Protein AF-A0A1M7Z190-F1 (afdb_monomer_lite)

Structure (mmCIF, N/CA/C/O backbone):
data_AF-A0A1M7Z190-F1
#
_entry.id   AF-A0A1M7Z190-F1
#
loop_
_atom_site.group_PDB
_atom_site.id
_atom_site.type_symbol
_atom_site.label_atom_id
_atom_site.label_alt_id
_atom_site.label_comp_id
_atom_site.label_asym_id
_atom_site.label_entity_id
_atom_site.label_seq_id
_atom_site.pdbx_PDB_ins_code
_atom_site.Cartn_x
_atom_site.Cartn_y
_atom_site.Cartn_z
_atom_site.occupancy
_atom_site.B_iso_or_equiv
_atom_site.auth_seq_id
_atom_site.auth_comp_id
_atom_site.auth_asym_id
_atom_site.auth_atom_id
_atom_site.pdbx_PDB_model_num
ATOM 1 N N . MET A 1 1 ? -24.496 4.359 57.901 1.00 51.16 1 MET A N 1
ATOM 2 C CA . MET A 1 1 ? -25.136 4.662 56.596 1.00 51.16 1 MET A CA 1
ATOM 3 C C . MET A 1 1 ? -24.203 4.531 55.379 1.00 51.16 1 MET A C 1
ATOM 5 O O . MET A 1 1 ? -24.644 3.995 54.371 1.00 51.16 1 MET A O 1
ATOM 9 N N . GLN A 1 2 ? -22.917 4.915 55.438 1.00 51.59 2 GLN A N 1
ATOM 10 C CA . GLN A 1 2 ? -22.000 4.818 54.276 1.00 51.59 2 GLN A CA 1
ATOM 11 C C . GLN A 1 2 ? -21.748 3.384 53.745 1.00 51.59 2 GLN A C 1
ATOM 13 O O . GLN A 1 2 ? -21.699 3.190 52.532 1.00 51.59 2 GLN A O 1
ATOM 18 N N . LYS A 1 3 ? -21.648 2.358 54.610 1.00 50.38 3 LYS A N 1
ATOM 19 C CA . LYS A 1 3 ? -21.465 0.950 54.178 1.00 50.38 3 LYS A CA 1
ATOM 20 C C . LYS A 1 3 ? -22.669 0.385 53.403 1.00 50.38 3 LYS A C 1
ATOM 22 O O . LYS A 1 3 ? -22.470 -0.269 52.384 1.00 50.38 3 LYS A O 1
ATOM 27 N N . GLN A 1 4 ? -23.900 0.685 53.829 1.00 48.00 4 GLN A N 1
ATOM 28 C CA . GLN A 1 4 ? -25.123 0.259 53.124 1.00 48.00 4 GLN A CA 1
ATOM 29 C C . GLN A 1 4 ? -25.246 0.915 51.742 1.00 48.00 4 GLN A C 1
ATOM 31 O O . GLN A 1 4 ? -25.633 0.260 50.777 1.00 48.00 4 GLN A O 1
ATOM 36 N N . HIS A 1 5 ? -24.857 2.188 51.619 1.00 54.53 5 HIS A N 1
ATOM 37 C CA . HIS A 1 5 ? -24.912 2.891 50.339 1.00 54.53 5 HIS A CA 1
ATOM 38 C C . HIS A 1 5 ? -23.878 2.364 49.328 1.00 54.53 5 HIS A C 1
ATOM 40 O O . HIS A 1 5 ? -24.158 2.335 48.129 1.00 54.53 5 HIS A O 1
ATOM 46 N N . LYS A 1 6 ? -22.714 1.901 49.814 1.00 55.22 6 LYS A N 1
ATOM 47 C CA . LYS A 1 6 ? -21.653 1.282 49.004 1.00 55.22 6 LYS A CA 1
ATOM 48 C C . LYS A 1 6 ? -22.088 -0.078 48.441 1.00 55.22 6 LYS A C 1
ATOM 50 O O . LYS A 1 6 ? -21.908 -0.320 47.255 1.00 55.22 6 LYS A O 1
ATOM 55 N N . HIS A 1 7 ? -22.750 -0.909 49.250 1.00 58.31 7 HIS A N 1
ATOM 56 C CA . HIS A 1 7 ? -23.259 -2.219 48.817 1.00 58.31 7 HIS A CA 1
ATOM 57 C C . HIS A 1 7 ? -24.402 -2.105 47.787 1.00 58.31 7 HIS A C 1
ATOM 59 O O . HIS A 1 7 ? -24.537 -2.951 46.910 1.00 58.31 7 HIS A O 1
ATOM 65 N N . LYS A 1 8 ? -25.197 -1.023 47.833 1.00 62.53 8 LYS A N 1
ATOM 66 C CA . LYS A 1 8 ? -26.278 -0.747 46.862 1.00 62.53 8 LYS A CA 1
ATOM 67 C C . LYS A 1 8 ? -25.767 -0.364 45.459 1.00 62.53 8 LYS A C 1
ATOM 69 O O . LYS A 1 8 ? -26.525 -0.400 44.490 1.00 62.53 8 LYS A O 1
ATOM 74 N N . LEU A 1 9 ? -24.495 0.027 45.338 1.00 73.69 9 LEU A N 1
ATOM 75 C CA . LEU A 1 9 ? -23.878 0.488 44.086 1.00 73.69 9 LEU A CA 1
ATOM 76 C C . LEU A 1 9 ? -22.923 -0.538 43.457 1.00 73.69 9 LEU A C 1
ATOM 78 O O . LEU A 1 9 ? -22.324 -0.237 42.427 1.00 73.69 9 LEU A O 1
ATOM 82 N N . GLN A 1 10 ? -22.787 -1.728 44.043 1.00 72.31 10 GLN A N 1
ATOM 83 C CA . GLN A 1 10 ? -21.929 -2.795 43.531 1.00 72.31 10 GLN A CA 1
ATOM 84 C C . GLN A 1 10 ? -22.718 -3.760 42.640 1.00 72.31 10 GLN A C 1
ATOM 86 O O . GLN A 1 10 ? -23.793 -4.222 43.014 1.00 72.31 10 GLN A O 1
ATOM 91 N N . GLY A 1 11 ? -22.161 -4.085 41.471 1.00 82.56 11 GLY A N 1
ATOM 92 C CA . GLY A 1 11 ? -22.711 -5.087 40.556 1.00 82.56 11 GLY A CA 1
ATOM 93 C C . GLY A 1 11 ? -23.394 -4.508 39.315 1.00 82.56 11 GLY A C 1
ATOM 94 O O . GLY A 1 11 ? -23.668 -3.308 39.214 1.00 82.56 11 GLY A O 1
ATOM 95 N N . ILE A 1 12 ? -23.667 -5.397 38.356 1.00 88.62 12 ILE A N 1
ATOM 96 C CA . ILE A 1 12 ? -24.213 -5.054 37.039 1.00 88.62 12 ILE A CA 1
ATOM 97 C C . ILE A 1 12 ? -25.704 -4.746 37.179 1.00 88.62 12 ILE A C 1
ATOM 99 O O . ILE A 1 12 ? -26.521 -5.641 37.358 1.00 88.62 12 ILE A O 1
ATOM 103 N N . SER A 1 13 ? -26.052 -3.458 37.172 1.00 87.81 13 SER A N 1
ATOM 104 C CA . SER A 1 13 ? -27.438 -2.986 37.279 1.00 87.81 13 SER A CA 1
ATOM 105 C C . SER A 1 13 ? -27.593 -1.543 36.786 1.00 87.81 13 SER A C 1
ATOM 107 O O . SER A 1 13 ? -26.613 -0.804 36.636 1.00 87.81 13 SER A O 1
ATOM 109 N N . GLY A 1 14 ? -28.841 -1.124 36.554 1.00 88.88 14 GLY A N 1
ATOM 110 C CA . GLY A 1 14 ? -29.168 0.201 36.020 1.00 88.88 14 GLY A CA 1
ATOM 111 C C . GLY A 1 14 ? -28.573 0.407 34.626 1.00 88.88 14 GLY A C 1
ATOM 112 O O . GLY A 1 14 ? -28.555 -0.516 33.819 1.00 88.88 14 GLY A O 1
ATOM 113 N N . TRP A 1 15 ? -28.018 1.593 34.368 1.00 90.69 15 TRP A N 1
ATOM 114 C CA . TRP A 1 15 ? -27.364 1.938 33.095 1.00 90.69 15 TRP A CA 1
ATOM 115 C C . TRP A 1 15 ? -26.218 0.998 32.689 1.00 90.69 15 TRP A C 1
ATOM 117 O O . TRP A 1 15 ? -25.910 0.894 31.507 1.00 90.69 15 TRP A O 1
ATOM 127 N N . LEU A 1 16 ? -25.623 0.257 33.633 1.00 92.25 16 LEU A N 1
ATOM 128 C CA . LEU A 1 16 ? -24.577 -0.714 33.308 1.00 92.25 16 LEU A CA 1
ATOM 129 C C . LEU A 1 16 ? -25.111 -1.923 32.522 1.00 92.25 16 LEU A C 1
ATOM 131 O O . LEU A 1 16 ? -24.328 -2.613 31.883 1.00 92.25 16 LEU A O 1
ATOM 135 N N . ILE A 1 17 ? -26.426 -2.170 32.540 1.00 93.75 17 ILE A N 1
ATOM 136 C CA . ILE A 1 17 ? -27.065 -3.212 31.722 1.00 93.75 17 ILE A CA 1
ATOM 137 C C . ILE A 1 17 ? -27.006 -2.841 30.235 1.00 93.75 17 ILE A C 1
ATOM 139 O O . ILE A 1 17 ? -26.779 -3.710 29.403 1.00 93.75 17 ILE A O 1
ATOM 143 N N . LEU A 1 18 ? -27.142 -1.554 29.899 1.00 94.62 18 LEU A N 1
ATOM 144 C CA . LEU A 1 18 ? -27.025 -1.096 28.513 1.00 94.62 18 LEU A CA 1
ATOM 145 C C . LEU A 1 18 ? -25.591 -1.254 27.999 1.00 94.62 18 LEU A C 1
ATOM 147 O O . LEU A 1 18 ? -25.392 -1.731 26.889 1.00 94.62 18 LEU A O 1
ATOM 151 N N . VAL A 1 19 ? -24.598 -0.954 28.844 1.00 94.69 19 VAL A N 1
ATOM 152 C CA . VAL A 1 19 ? -23.188 -1.242 28.535 1.00 94.69 19 VAL A CA 1
ATOM 153 C C . VAL A 1 19 ? -22.965 -2.745 28.372 1.00 94.69 19 VAL A C 1
ATOM 155 O O . VAL A 1 19 ? -22.272 -3.155 27.454 1.00 94.69 19 VAL A O 1
ATOM 158 N N . ALA A 1 20 ? -23.563 -3.578 29.232 1.00 94.81 20 ALA A N 1
ATOM 159 C CA . ALA A 1 20 ? -23.448 -5.033 29.125 1.00 94.81 20 ALA A CA 1
ATOM 160 C C . ALA A 1 20 ? -23.960 -5.547 27.774 1.00 94.81 20 ALA A C 1
ATOM 162 O O . ALA A 1 20 ? -23.324 -6.393 27.153 1.00 94.81 20 ALA A O 1
ATOM 163 N N . PHE A 1 21 ? -25.103 -5.024 27.327 1.00 95.44 21 PHE A N 1
ATOM 164 C CA . PHE A 1 21 ? -25.678 -5.359 26.031 1.00 95.44 21 PHE A CA 1
ATOM 165 C C . PHE A 1 21 ? -24.755 -4.932 24.884 1.00 95.44 21 PHE A C 1
ATOM 167 O O . PHE A 1 21 ? -24.416 -5.758 24.041 1.00 95.44 21 PHE A O 1
ATOM 174 N N . ASP A 1 22 ? -24.291 -3.682 24.900 1.00 92.75 22 ASP A N 1
ATOM 175 C CA . ASP A 1 22 ? -23.379 -3.129 23.892 1.00 92.75 22 ASP A CA 1
ATOM 176 C C . ASP A 1 22 ? -22.081 -3.950 23.783 1.00 92.75 22 ASP A C 1
ATOM 178 O O . ASP A 1 22 ? -21.725 -4.413 22.702 1.00 92.75 22 ASP A O 1
ATOM 182 N N . VAL A 1 23 ? -21.440 -4.255 24.918 1.00 94.94 23 VAL A N 1
ATOM 183 C CA . VAL A 1 23 ? -20.201 -5.052 24.994 1.00 94.94 23 VAL A CA 1
ATOM 184 C C . VAL A 1 23 ? -20.366 -6.447 24.376 1.00 94.94 23 VAL A C 1
ATOM 186 O O . VAL A 1 23 ? -19.435 -6.952 23.751 1.00 94.94 23 VAL A O 1
ATOM 189 N N . VAL A 1 24 ? -21.527 -7.084 24.554 1.00 96.44 24 VAL A N 1
ATOM 190 C CA . VAL A 1 24 ? -21.794 -8.443 24.049 1.00 96.44 24 VAL A CA 1
ATOM 191 C C . VAL A 1 24 ? -22.173 -8.435 22.569 1.00 96.44 24 VAL A C 1
ATOM 193 O O . VAL A 1 24 ? -21.738 -9.306 21.816 1.00 96.44 24 VAL A O 1
ATOM 196 N N . VAL A 1 25 ? -22.977 -7.462 22.141 1.00 95.62 25 VAL A N 1
ATOM 197 C CA . VAL A 1 25 ? -23.489 -7.391 20.766 1.00 95.62 25 VAL A CA 1
ATOM 198 C C . VAL A 1 25 ? -22.439 -6.844 19.799 1.00 95.62 25 VAL A C 1
ATOM 200 O O . VAL A 1 25 ? -22.362 -7.313 18.662 1.00 95.62 25 VAL A O 1
ATOM 203 N N . ALA A 1 26 ? -21.596 -5.905 20.238 1.00 92.25 26 ALA A N 1
ATOM 204 C CA . ALA A 1 26 ? -20.662 -5.195 19.368 1.00 92.25 26 ALA A CA 1
ATOM 205 C C . ALA A 1 26 ? -19.719 -6.108 18.553 1.00 92.25 26 ALA A C 1
ATOM 207 O O . ALA A 1 26 ? -19.611 -5.881 17.347 1.00 92.25 26 ALA A O 1
ATOM 208 N N . PRO A 1 27 ? -19.071 -7.155 19.112 1.00 92.50 27 PRO A N 1
ATOM 209 C CA . PRO A 1 27 ? -18.204 -8.035 18.324 1.00 92.50 27 PRO A CA 1
ATOM 210 C C . PRO A 1 27 ? -18.966 -8.798 17.236 1.00 92.50 27 PRO A C 1
ATOM 212 O O . PRO A 1 27 ? -18.470 -8.930 16.123 1.00 92.50 27 PRO A O 1
ATOM 215 N N . CYS A 1 28 ? -20.186 -9.257 17.534 1.00 94.75 28 CYS A N 1
ATOM 216 C CA . CYS A 1 28 ? -21.018 -9.982 16.572 1.00 94.75 28 CYS A CA 1
ATOM 217 C C . CYS A 1 28 ? -21.465 -9.062 15.433 1.00 94.75 28 CYS A C 1
ATOM 219 O O . CYS A 1 28 ? -21.347 -9.416 14.263 1.00 94.75 28 CYS A O 1
ATOM 221 N N . TRP A 1 29 ? -21.924 -7.856 15.778 1.00 93.50 29 TRP A N 1
ATOM 222 C CA . TRP A 1 29 ? -22.308 -6.849 14.792 1.00 93.50 29 TRP A CA 1
ATOM 223 C C . TRP A 1 29 ? -21.133 -6.466 13.889 1.00 93.50 29 TRP A C 1
ATOM 225 O O . TRP A 1 29 ? -21.283 -6.344 12.677 1.00 93.50 29 TRP A O 1
ATOM 235 N N . PHE A 1 30 ? -19.941 -6.331 14.469 1.00 91.31 30 PHE A N 1
ATOM 236 C CA . PHE A 1 30 ? -18.744 -5.983 13.717 1.00 91.31 30 PHE A CA 1
ATOM 237 C C . PHE A 1 30 ? -18.286 -7.101 12.766 1.00 91.31 30 PHE A C 1
ATOM 239 O O . PHE A 1 30 ? -17.844 -6.804 11.661 1.00 91.31 30 PHE A O 1
ATOM 246 N N . VAL A 1 31 ? -18.455 -8.377 13.131 1.00 92.75 31 VAL A N 1
ATOM 247 C CA . VAL A 1 31 ? -18.231 -9.499 12.199 1.00 92.75 31 VAL A CA 1
ATOM 248 C C . VAL A 1 31 ? -19.173 -9.407 10.997 1.00 92.75 31 VAL A C 1
ATOM 250 O O . VAL A 1 31 ? -18.718 -9.524 9.864 1.00 92.75 31 VAL A O 1
ATOM 253 N N . VAL A 1 32 ? -20.467 -9.154 11.224 1.00 94.31 32 VAL A N 1
ATOM 254 C CA . VAL A 1 32 ? -21.446 -8.987 10.133 1.00 94.31 32 VAL A CA 1
ATOM 255 C C . VAL A 1 32 ? -21.080 -7.800 9.240 1.00 94.31 32 VAL A C 1
ATOM 257 O O . VAL A 1 32 ? -21.161 -7.913 8.017 1.00 94.31 32 VAL A O 1
ATOM 260 N N . TYR A 1 33 ? -20.629 -6.693 9.836 1.00 90.25 33 TYR A N 1
ATOM 261 C CA . TYR A 1 33 ? -20.146 -5.523 9.103 1.00 90.25 33 TYR A CA 1
ATOM 262 C C . TYR A 1 33 ? -18.962 -5.866 8.196 1.00 90.25 33 TYR A C 1
ATOM 264 O O . TYR A 1 33 ? -19.035 -5.598 7.002 1.00 90.25 33 TYR A O 1
ATOM 272 N N . ILE A 1 34 ? -17.918 -6.512 8.732 1.00 89.12 34 ILE A N 1
ATOM 273 C CA . ILE A 1 34 ? -16.746 -6.926 7.946 1.00 89.12 34 ILE A CA 1
ATOM 274 C C . ILE A 1 34 ? -17.176 -7.843 6.800 1.00 89.12 34 ILE A C 1
ATOM 276 O O . ILE A 1 34 ? -16.823 -7.602 5.651 1.00 89.12 34 ILE A O 1
ATOM 280 N N . LEU A 1 35 ? -17.965 -8.879 7.083 1.00 88.62 35 LEU A N 1
ATOM 281 C CA . LEU A 1 35 ? -18.382 -9.812 6.038 1.00 88.62 35 LEU A CA 1
ATOM 282 C C . LEU A 1 35 ? -19.184 -9.115 4.937 1.00 88.62 35 LEU A C 1
ATOM 284 O O . LEU A 1 35 ? -18.982 -9.427 3.772 1.00 88.62 35 LEU A O 1
ATOM 288 N N . SER A 1 36 ? -20.040 -8.154 5.288 1.00 88.75 36 SER A N 1
ATOM 289 C CA . SER A 1 36 ? -20.834 -7.411 4.305 1.00 88.75 36 SER A CA 1
ATOM 290 C C . SER A 1 36 ? -19.961 -6.453 3.491 1.00 88.75 36 SER A C 1
ATOM 292 O O . SER A 1 36 ? -19.935 -6.554 2.271 1.00 88.75 36 SER A O 1
ATOM 294 N N . PHE A 1 37 ? -19.195 -5.582 4.155 1.00 85.06 37 PHE A N 1
ATOM 295 C CA . PHE A 1 37 ? -18.377 -4.552 3.507 1.00 85.06 37 PHE A CA 1
ATOM 296 C C . PHE A 1 37 ? -17.290 -5.145 2.609 1.00 85.06 37 PHE A C 1
ATOM 298 O O . PHE A 1 37 ? -17.105 -4.707 1.480 1.00 85.06 37 PHE A O 1
ATOM 305 N N . TYR A 1 38 ? -16.574 -6.164 3.092 1.00 85.50 38 TYR A N 1
ATOM 306 C CA . TYR A 1 38 ? -15.460 -6.726 2.334 1.00 85.50 38 TYR A CA 1
ATOM 307 C C . TYR A 1 38 ? -15.895 -7.738 1.273 1.00 85.50 38 TYR A C 1
ATOM 309 O O . TYR A 1 38 ? -15.097 -8.041 0.389 1.00 85.50 38 TYR A O 1
ATOM 317 N N . SER A 1 39 ? -17.128 -8.262 1.334 1.00 84.50 39 SER A N 1
ATOM 318 C CA . SER A 1 39 ? -17.595 -9.251 0.354 1.00 84.50 39 SER A CA 1
ATOM 319 C C . SER A 1 39 ? -17.491 -8.740 -1.080 1.00 84.50 39 SER A C 1
ATOM 321 O O . SER A 1 39 ? -16.982 -9.472 -1.922 1.00 84.50 39 SER A O 1
ATOM 323 N N . GLU A 1 40 ? -17.856 -7.478 -1.323 1.00 81.25 40 GLU A N 1
ATOM 324 C CA . GLU A 1 40 ? -17.853 -6.862 -2.655 1.00 81.25 40 GLU A CA 1
ATOM 325 C C . GLU A 1 40 ? -16.467 -6.906 -3.317 1.00 81.25 40 GLU A C 1
ATOM 327 O O . GLU A 1 40 ? -16.354 -7.208 -4.504 1.00 81.25 40 GLU A O 1
ATOM 332 N N . PHE A 1 41 ? -15.395 -6.711 -2.543 1.00 81.75 41 PHE A N 1
ATOM 333 C CA . PHE A 1 41 ? -14.024 -6.748 -3.062 1.00 81.75 41 PHE A CA 1
ATOM 334 C C . PHE A 1 41 ? -13.549 -8.155 -3.433 1.00 81.75 41 PHE A C 1
ATOM 336 O O . PHE A 1 41 ? -12.680 -8.304 -4.291 1.00 81.75 41 PHE A O 1
ATOM 343 N N . PHE A 1 42 ? -14.092 -9.189 -2.788 1.00 82.75 42 PHE A N 1
ATOM 344 C CA . PHE A 1 42 ? -13.702 -10.583 -3.019 1.00 82.75 42 PHE A CA 1
ATOM 345 C C . PHE A 1 42 ? -14.650 -11.326 -3.968 1.00 82.75 42 PHE A C 1
ATOM 347 O O . PHE A 1 42 ? -14.351 -12.448 -4.383 1.00 82.75 42 PHE A O 1
ATOM 354 N N . THR A 1 43 ? -15.775 -10.717 -4.333 1.00 79.69 43 THR A N 1
ATOM 355 C CA . THR A 1 43 ? -16.700 -11.231 -5.345 1.00 79.69 43 THR A CA 1
ATOM 356 C C . THR A 1 43 ? -16.298 -10.797 -6.756 1.00 79.69 43 THR A C 1
ATOM 358 O O . THR A 1 43 ? -15.609 -9.801 -6.942 1.00 79.69 43 THR A O 1
ATOM 361 N N . GLU A 1 44 ? -16.710 -11.570 -7.765 1.00 69.69 44 GLU A N 1
ATOM 362 C CA . GLU A 1 44 ? -16.701 -11.167 -9.188 1.00 69.69 44 GLU A CA 1
ATOM 363 C C . GLU A 1 44 ? -15.346 -10.725 -9.784 1.00 69.69 44 GLU A C 1
ATOM 365 O O . GLU A 1 44 ? -15.297 -10.049 -10.805 1.00 69.69 44 GLU A O 1
ATOM 370 N N . GLY A 1 45 ? -14.220 -11.140 -9.196 1.00 74.81 45 GLY A N 1
ATOM 371 C CA . GLY A 1 45 ? -12.889 -10.843 -9.741 1.00 74.81 45 GLY A CA 1
ATOM 372 C C . GLY A 1 45 ? -12.414 -9.398 -9.536 1.00 74.81 45 GLY A C 1
ATOM 373 O O . GLY A 1 45 ? -11.338 -9.054 -10.030 1.00 74.81 45 GLY A O 1
ATOM 374 N N . TYR A 1 46 ? -13.145 -8.576 -8.768 1.00 81.06 46 TYR A N 1
ATOM 375 C CA . TYR A 1 46 ? -12.742 -7.205 -8.424 1.00 81.06 46 TYR A CA 1
ATOM 376 C C . TYR A 1 46 ? -11.376 -7.148 -7.747 1.00 81.06 46 TYR A C 1
ATOM 378 O O . TYR A 1 46 ? -10.576 -6.267 -8.054 1.00 81.06 46 TYR A O 1
ATOM 386 N N . TRP A 1 47 ? -11.074 -8.123 -6.886 1.00 82.50 47 TRP A N 1
ATOM 387 C CA . TRP A 1 47 ? -9.751 -8.262 -6.288 1.00 82.50 47 TRP A CA 1
ATOM 388 C C . TRP A 1 47 ? -8.656 -8.282 -7.358 1.00 82.50 47 TRP A C 1
ATOM 390 O O . TRP A 1 47 ? -7.778 -7.431 -7.356 1.00 82.50 47 TRP A O 1
ATOM 400 N N . THR A 1 48 ? -8.746 -9.191 -8.332 1.00 79.75 48 THR A N 1
ATOM 401 C CA . THR A 1 48 ? -7.751 -9.309 -9.406 1.00 79.75 48 THR A CA 1
ATOM 402 C C . THR A 1 48 ? -7.637 -8.013 -10.207 1.00 79.75 48 THR A C 1
ATOM 404 O O . THR A 1 48 ? -6.527 -7.562 -10.470 1.00 79.75 48 THR A O 1
ATOM 407 N N . LEU A 1 49 ? -8.770 -7.388 -10.532 1.00 82.25 49 LEU A N 1
ATOM 408 C CA . LEU A 1 49 ? -8.836 -6.144 -11.297 1.00 82.25 49 LEU A CA 1
ATOM 409 C C . LEU A 1 49 ? -8.152 -4.961 -10.583 1.00 82.25 49 LEU A C 1
ATOM 411 O O . LEU A 1 49 ? -7.525 -4.136 -11.239 1.00 82.25 49 LEU A O 1
ATOM 415 N N . LEU A 1 50 ? -8.260 -4.879 -9.256 1.00 80.81 50 LEU A N 1
ATOM 416 C CA . LEU A 1 50 ? -7.725 -3.764 -8.467 1.00 80.81 50 LEU A CA 1
ATOM 417 C C . LEU A 1 50 ? -6.299 -4.016 -7.958 1.00 80.81 50 LEU A C 1
ATOM 419 O O . LEU A 1 50 ? -5.613 -3.065 -7.586 1.00 80.81 50 LEU A O 1
ATOM 423 N N . THR A 1 51 ? -5.836 -5.274 -7.936 1.00 81.31 51 THR A N 1
ATOM 424 C CA . THR A 1 51 ? -4.538 -5.640 -7.343 1.00 81.31 51 THR A CA 1
ATOM 425 C C . THR A 1 51 ? -3.482 -6.134 -8.330 1.00 81.31 51 THR A C 1
ATOM 427 O O . THR A 1 51 ? -2.312 -6.170 -7.956 1.00 81.31 51 THR A O 1
ATOM 430 N N . HIS A 1 52 ? -3.840 -6.551 -9.551 1.00 76.94 52 HIS A N 1
ATOM 431 C CA . HIS A 1 52 ? -2.851 -6.960 -10.559 1.00 76.94 52 HIS A CA 1
ATOM 432 C C . HIS A 1 52 ? -2.342 -5.775 -11.373 1.00 76.94 52 HIS A C 1
ATOM 434 O O . HIS A 1 52 ? -3.142 -5.035 -11.931 1.00 76.94 52 HIS A O 1
ATOM 440 N N . ALA A 1 53 ? -1.017 -5.672 -11.516 1.00 72.81 53 ALA A N 1
ATOM 441 C CA . ALA A 1 53 ? -0.351 -4.604 -12.265 1.00 72.81 53 ALA A CA 1
ATOM 442 C C . ALA A 1 53 ? -0.720 -4.558 -13.762 1.00 72.81 53 ALA A C 1
ATOM 444 O O . ALA A 1 53 ? -0.631 -3.501 -14.374 1.00 72.81 53 ALA A O 1
ATOM 445 N N . ASP A 1 54 ? -1.165 -5.680 -14.336 1.00 71.75 54 ASP A N 1
ATOM 446 C CA . ASP A 1 54 ? -1.566 -5.774 -15.748 1.00 71.75 54 ASP A CA 1
ATOM 447 C C . ASP A 1 54 ? -2.988 -5.236 -16.012 1.00 71.75 54 ASP A C 1
ATOM 449 O O . ASP A 1 54 ? -3.452 -5.217 -17.151 1.00 71.75 54 ASP A O 1
ATOM 453 N N . SER A 1 55 ? -3.719 -4.848 -14.962 1.00 72.56 55 SER A N 1
ATOM 454 C CA . SER A 1 55 ? -5.086 -4.340 -15.064 1.00 72.56 55 SER A CA 1
ATOM 455 C C . SER A 1 55 ? -5.111 -2.827 -15.265 1.00 72.56 55 SER A C 1
ATOM 457 O O . SER A 1 55 ? -4.431 -2.088 -14.557 1.00 72.56 55 SER A O 1
ATOM 459 N N . GLU A 1 56 ? -5.993 -2.351 -16.145 1.00 77.06 56 GLU A N 1
ATOM 460 C CA . GLU A 1 56 ? -6.262 -0.916 -16.336 1.00 77.06 56 GLU A CA 1
ATOM 461 C C . GLU A 1 56 ? -6.761 -0.232 -15.047 1.00 77.06 56 GLU A C 1
ATOM 463 O O . GLU A 1 56 ? -6.543 0.959 -14.845 1.00 77.06 56 GLU A O 1
ATOM 468 N N . TYR A 1 57 ? -7.392 -0.994 -14.148 1.00 75.19 57 TYR A N 1
ATOM 469 C CA . TYR A 1 57 ? -7.925 -0.502 -12.873 1.00 75.19 57 TYR A CA 1
ATOM 470 C C . TYR A 1 57 ? -6.996 -0.772 -11.684 1.00 75.19 57 TYR A C 1
ATOM 472 O O . TYR A 1 57 ? -7.417 -0.641 -10.530 1.00 75.19 57 TYR A O 1
ATOM 480 N N . TYR A 1 58 ? -5.744 -1.169 -11.941 1.00 79.12 58 TYR A N 1
ATOM 481 C CA . TYR A 1 58 ? -4.759 -1.375 -10.887 1.00 79.12 58 TYR A CA 1
ATOM 482 C C . TYR A 1 58 ? -4.651 -0.125 -10.017 1.00 79.12 58 TYR A C 1
ATOM 484 O O . TYR A 1 58 ? -4.371 0.969 -10.509 1.00 79.12 58 TYR A O 1
ATOM 492 N N . THR A 1 59 ? -4.861 -0.298 -8.712 1.00 76.06 59 THR A N 1
ATOM 493 C CA . THR A 1 59 ? -4.674 0.788 -7.756 1.00 76.06 59 THR A CA 1
ATOM 494 C C . THR A 1 59 ? -3.607 0.409 -6.739 1.00 76.06 59 THR A C 1
ATOM 496 O O . THR A 1 59 ? -3.763 -0.503 -5.923 1.00 76.06 59 THR A O 1
ATOM 499 N N . GLU A 1 60 ? -2.506 1.147 -6.809 1.00 75.81 60 GLU A N 1
ATOM 500 C CA . GLU A 1 60 ? -1.328 1.062 -5.951 1.00 75.81 60 GLU A CA 1
ATOM 501 C C . GLU A 1 60 ? -1.680 0.944 -4.467 1.00 75.81 60 GLU A C 1
ATOM 503 O O . GLU A 1 60 ? -2.351 1.807 -3.924 1.00 75.81 60 GLU A O 1
ATOM 508 N N . GLY A 1 61 ? -1.211 -0.091 -3.769 1.00 80.25 61 GLY A N 1
ATOM 509 C CA . GLY A 1 61 ? -1.406 -0.202 -2.316 1.00 80.25 61 GLY A CA 1
ATOM 510 C C . GLY A 1 61 ? -2.823 -0.583 -1.858 1.00 80.25 61 GLY A C 1
ATOM 511 O O . GLY A 1 61 ? -3.005 -0.873 -0.674 1.00 80.25 61 GLY A O 1
ATOM 512 N N . PHE A 1 62 ? -3.798 -0.705 -2.766 1.00 85.50 62 PHE A N 1
ATOM 513 C CA . PHE A 1 62 ? -5.175 -1.105 -2.446 1.00 85.50 62 PHE A CA 1
ATOM 514 C C . PHE A 1 62 ? -5.236 -2.434 -1.680 1.00 85.50 62 PHE A C 1
ATOM 516 O O . PHE A 1 62 ? -5.833 -2.526 -0.603 1.00 85.50 62 PHE A O 1
ATOM 523 N N . ALA A 1 63 ? -4.549 -3.458 -2.204 1.00 84.50 63 ALA A N 1
ATOM 524 C CA . ALA A 1 63 ? -4.490 -4.790 -1.599 1.00 84.50 63 ALA A CA 1
ATOM 525 C C . ALA A 1 63 ? -3.962 -4.729 -0.160 1.00 84.50 63 ALA A C 1
ATOM 527 O O . ALA A 1 63 ? -4.521 -5.325 0.761 1.00 84.50 63 ALA A O 1
ATOM 528 N N . VAL A 1 64 ? -2.878 -3.974 0.027 1.00 81.69 64 VAL A N 1
ATOM 529 C CA . VAL A 1 64 ? -2.206 -3.809 1.314 1.00 81.69 64 VAL A CA 1
ATOM 530 C C . VAL A 1 64 ? -3.135 -3.112 2.303 1.00 81.69 64 VAL A C 1
ATOM 532 O O . VAL A 1 64 ? -3.271 -3.578 3.433 1.00 81.69 64 VAL A O 1
ATOM 535 N N . SER A 1 65 ? -3.817 -2.045 1.886 1.00 83.94 65 SER A N 1
ATOM 536 C CA . SER A 1 65 ? -4.779 -1.334 2.726 1.00 83.94 65 SER A CA 1
ATOM 537 C C . SER A 1 65 ? -5.920 -2.241 3.190 1.00 83.94 65 SER A C 1
ATOM 539 O O . SER A 1 65 ? -6.213 -2.258 4.385 1.00 83.94 65 SER A O 1
ATOM 541 N N . ILE A 1 66 ? -6.498 -3.061 2.304 1.00 86.56 66 ILE A N 1
ATOM 542 C CA . ILE A 1 66 ? -7.526 -4.046 2.683 1.00 86.56 66 ILE A CA 1
ATOM 543 C C . ILE A 1 66 ? -6.982 -5.051 3.709 1.00 86.56 66 ILE A C 1
ATOM 545 O O . ILE A 1 66 ? -7.616 -5.286 4.739 1.00 86.56 66 ILE A O 1
ATOM 549 N N . VAL A 1 67 ? -5.794 -5.620 3.476 1.00 83.31 67 VAL A N 1
ATOM 550 C CA . VAL A 1 67 ? -5.174 -6.592 4.396 1.00 83.31 67 VAL A CA 1
ATOM 551 C C . VAL A 1 67 ? -4.925 -5.973 5.775 1.00 83.31 67 VAL A C 1
ATOM 553 O O . VAL A 1 67 ? -5.223 -6.595 6.797 1.00 83.31 67 VAL A O 1
ATOM 556 N N . VAL A 1 68 ? -4.420 -4.739 5.823 1.00 81.75 68 VAL A N 1
ATOM 557 C CA . VAL A 1 68 ? -4.171 -4.017 7.078 1.00 81.75 68 VAL A CA 1
ATOM 558 C C . VAL A 1 68 ? -5.479 -3.724 7.815 1.00 81.75 68 VAL A C 1
ATOM 560 O O . VAL A 1 68 ? -5.567 -3.981 9.018 1.00 81.75 68 VAL A O 1
ATOM 563 N N . LEU A 1 69 ? -6.509 -3.238 7.118 1.00 85.25 69 LEU A N 1
ATOM 564 C CA . LEU A 1 69 ? -7.813 -2.960 7.724 1.00 85.25 69 LEU A CA 1
ATOM 565 C C . LEU A 1 69 ? -8.455 -4.237 8.291 1.00 85.25 69 LEU A C 1
ATOM 567 O O . LEU A 1 69 ? -8.928 -4.230 9.431 1.00 85.25 69 LEU A O 1
ATOM 571 N N . LEU A 1 70 ? -8.386 -5.359 7.565 1.00 85.69 70 LEU A N 1
ATOM 572 C CA . LEU A 1 70 ? -8.857 -6.666 8.038 1.00 85.69 70 LEU A CA 1
ATOM 573 C C . LEU A 1 70 ? -8.078 -7.163 9.262 1.00 85.69 70 LEU A C 1
ATOM 575 O O . LEU A 1 70 ? -8.686 -7.658 10.215 1.00 85.69 70 LEU A O 1
ATOM 579 N N . ALA A 1 71 ? -6.752 -7.009 9.276 1.00 84.25 71 ALA A N 1
ATOM 580 C CA . ALA A 1 71 ? -5.916 -7.400 10.410 1.00 84.25 71 ALA A CA 1
ATOM 581 C C . ALA A 1 71 ? -6.273 -6.605 11.678 1.00 84.25 71 ALA A C 1
ATOM 583 O O . ALA A 1 71 ? -6.455 -7.185 12.755 1.00 84.25 71 ALA A O 1
ATOM 584 N N . ILE A 1 72 ? -6.449 -5.285 11.551 1.00 84.25 72 ILE A N 1
ATOM 585 C CA . ILE A 1 72 ? -6.885 -4.434 12.665 1.00 84.25 72 ILE A CA 1
ATOM 586 C C . ILE A 1 72 ? -8.319 -4.795 13.089 1.00 84.25 72 ILE A C 1
ATOM 588 O O . ILE A 1 72 ? -8.615 -4.847 14.287 1.00 84.25 72 ILE A O 1
ATOM 592 N N . GLY A 1 73 ? -9.198 -5.116 12.136 1.00 87.69 73 GLY A N 1
ATOM 593 C CA . GLY A 1 73 ? -10.545 -5.619 12.400 1.00 87.69 73 GLY A CA 1
ATOM 594 C C . GLY A 1 73 ? -10.538 -6.899 13.245 1.00 87.69 73 GLY A C 1
ATOM 595 O O . GLY A 1 73 ? -11.194 -6.964 14.288 1.00 87.69 73 GLY A O 1
ATOM 596 N N . CYS A 1 74 ? -9.724 -7.888 12.875 1.00 87.00 74 CYS A N 1
ATOM 597 C CA . CYS A 1 74 ? -9.568 -9.135 13.629 1.00 87.00 74 CYS A CA 1
ATOM 598 C C . CYS A 1 74 ? -9.065 -8.885 15.057 1.00 87.00 74 CYS A C 1
ATOM 600 O O . CYS A 1 74 ? -9.612 -9.427 16.023 1.00 87.00 74 CYS A O 1
ATOM 602 N N . PHE A 1 75 ? -8.066 -8.012 15.212 1.00 87.00 75 PHE A N 1
ATOM 603 C CA . PHE A 1 75 ? -7.582 -7.607 16.530 1.00 87.00 75 PHE A CA 1
ATOM 604 C C . PHE A 1 75 ? -8.687 -6.968 17.376 1.00 87.00 75 PHE A C 1
ATOM 606 O O . PHE A 1 75 ? -8.814 -7.254 18.568 1.00 87.00 75 PHE A O 1
ATOM 613 N N . ARG A 1 76 ? -9.525 -6.130 16.766 1.00 87.12 76 ARG A N 1
ATOM 614 C CA . ARG A 1 76 ? -10.627 -5.464 17.458 1.00 87.12 76 ARG A CA 1
ATOM 615 C C . ARG A 1 76 ? -11.720 -6.442 17.894 1.00 87.12 76 ARG A C 1
ATOM 617 O O . ARG A 1 76 ? -12.250 -6.285 18.994 1.00 87.12 76 ARG A O 1
ATOM 624 N N . ILE A 1 77 ? -12.006 -7.482 17.107 1.00 90.50 77 ILE A N 1
ATOM 625 C CA . ILE A 1 77 ? -12.889 -8.585 17.528 1.00 90.50 77 ILE A CA 1
ATOM 626 C C . ILE A 1 77 ? -12.300 -9.278 18.761 1.00 90.50 77 ILE A C 1
ATOM 628 O O . ILE A 1 77 ? -12.995 -9.432 19.767 1.00 90.50 77 ILE A O 1
ATOM 632 N N . ALA A 1 78 ? -11.009 -9.625 18.731 1.00 90.00 78 ALA A N 1
ATOM 633 C CA . ALA A 1 78 ? -10.333 -10.239 19.873 1.00 90.00 78 ALA A CA 1
ATOM 634 C C . ALA A 1 78 ? -10.368 -9.337 21.124 1.00 90.00 78 ALA A C 1
ATOM 636 O O . ALA A 1 78 ? -10.650 -9.812 22.227 1.00 90.00 78 ALA A O 1
ATOM 637 N N . ALA A 1 79 ? -10.151 -8.028 20.959 1.00 90.00 79 ALA A N 1
ATOM 638 C CA . ALA A 1 79 ? -10.267 -7.040 22.032 1.00 90.00 79 ALA A CA 1
ATOM 639 C C . ALA A 1 79 ? -11.691 -6.966 22.604 1.00 90.00 79 ALA A C 1
ATOM 641 O O . ALA A 1 79 ? -11.857 -6.885 23.821 1.00 90.00 79 ALA A O 1
ATOM 642 N N . GLY A 1 80 ? -12.716 -7.053 21.752 1.00 92.31 80 GLY A N 1
ATOM 643 C CA . GLY A 1 80 ? -14.120 -7.113 22.162 1.00 92.31 80 GLY A CA 1
ATOM 644 C C . GLY A 1 80 ? -14.448 -8.367 22.978 1.00 92.31 80 GLY A C 1
ATOM 645 O O . GLY A 1 80 ? -15.033 -8.267 24.056 1.00 92.31 80 GLY A O 1
ATOM 646 N N . LEU A 1 81 ? -13.989 -9.541 22.532 1.00 93.69 81 LEU A N 1
ATOM 647 C CA . LEU A 1 81 ? -14.140 -10.799 23.278 1.00 93.69 81 LEU A CA 1
ATOM 648 C C . LEU A 1 81 ? -13.458 -10.738 24.651 1.00 93.69 81 LEU A C 1
ATOM 650 O O . LEU A 1 81 ? -13.991 -11.214 25.656 1.00 93.69 81 LEU A O 1
ATOM 654 N N . TYR A 1 82 ? -12.296 -10.099 24.727 1.00 91.69 82 TYR A N 1
ATOM 655 C CA . TYR A 1 82 ? -11.623 -9.889 26.001 1.00 91.69 82 TYR A CA 1
ATOM 656 C C . TYR A 1 82 ? -12.322 -8.857 26.887 1.00 91.69 82 TYR A C 1
ATOM 658 O O . TYR A 1 82 ? -12.393 -9.040 28.104 1.00 91.69 82 TYR A O 1
ATOM 666 N N . ALA A 1 83 ? -12.893 -7.802 26.305 1.00 93.31 83 ALA A N 1
ATOM 667 C CA . ALA A 1 83 ? -13.706 -6.843 27.039 1.00 93.31 83 ALA A CA 1
ATOM 668 C C . ALA A 1 83 ? -14.937 -7.516 27.666 1.00 93.31 83 ALA A C 1
ATOM 670 O O . ALA A 1 83 ? -15.228 -7.240 28.828 1.00 93.31 83 ALA A O 1
ATOM 671 N N . ILE A 1 84 ? -15.585 -8.459 26.967 1.00 95.38 84 ILE A N 1
ATOM 672 C CA . ILE A 1 84 ? -16.649 -9.314 27.525 1.00 95.38 84 ILE A CA 1
ATOM 673 C C . ILE A 1 84 ? -16.137 -10.057 28.766 1.00 95.38 84 ILE A C 1
ATOM 675 O O . ILE A 1 84 ? -16.745 -9.974 29.837 1.00 95.38 84 ILE A O 1
ATOM 679 N N . TYR A 1 85 ? -14.989 -10.735 28.658 1.00 93.88 85 TYR A N 1
ATOM 680 C CA . TYR A 1 85 ? -14.379 -11.434 29.792 1.00 93.88 85 TYR A CA 1
ATOM 681 C C . TYR A 1 85 ? -14.133 -10.492 30.982 1.00 93.88 85 TYR A C 1
ATOM 683 O O . TYR A 1 85 ? -14.567 -10.789 32.101 1.00 93.88 85 TYR A O 1
ATOM 691 N N . LEU A 1 86 ? -13.483 -9.345 30.753 1.00 92.19 86 LEU A N 1
ATOM 692 C CA . LEU A 1 86 ? -13.179 -8.373 31.805 1.00 92.19 86 LEU A CA 1
ATOM 693 C C . LEU A 1 86 ? -14.443 -7.779 32.434 1.00 92.19 86 LEU A C 1
ATOM 695 O O . LEU A 1 86 ? -14.460 -7.532 33.643 1.00 92.19 86 LEU A O 1
ATOM 699 N N . PHE A 1 87 ? -15.484 -7.559 31.627 1.00 95.19 87 PHE A N 1
ATOM 700 C CA . PHE A 1 87 ? -16.751 -6.994 32.066 1.00 95.19 87 PHE A CA 1
ATOM 701 C C . PHE A 1 87 ? -17.431 -7.902 33.093 1.00 95.19 87 PHE A C 1
ATOM 703 O O . PHE A 1 87 ? -17.728 -7.481 34.214 1.00 95.19 87 PHE A O 1
ATOM 710 N N . PHE A 1 88 ? -17.622 -9.176 32.746 1.00 94.81 88 PHE A N 1
ATOM 711 C CA . PHE A 1 88 ? -18.306 -10.127 33.623 1.00 94.81 88 PHE A CA 1
ATOM 712 C C . PHE A 1 88 ? -17.465 -10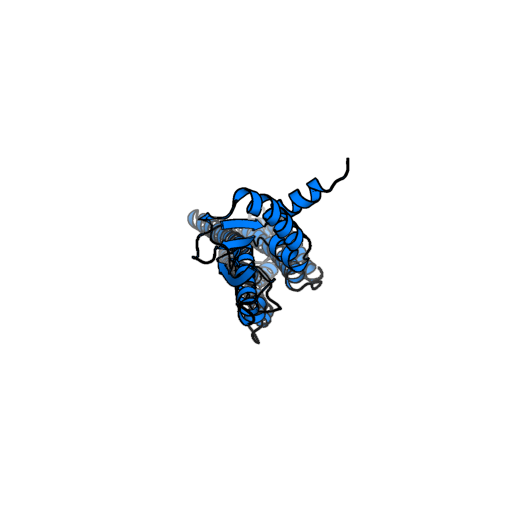.530 34.839 1.00 94.81 88 PHE A C 1
ATOM 714 O O . PHE A 1 88 ? -18.024 -10.763 35.912 1.00 94.81 88 PHE A O 1
ATOM 721 N N . HIS A 1 89 ? -16.134 -10.501 34.721 1.00 93.00 89 HIS A N 1
ATOM 722 C CA . HIS A 1 89 ? -15.213 -10.702 35.846 1.00 93.00 89 HIS A CA 1
ATOM 723 C C . HIS A 1 89 ? -14.901 -9.420 36.627 1.00 93.00 89 HIS A C 1
ATOM 725 O O . HIS A 1 89 ? -13.998 -9.425 37.460 1.00 93.00 89 HIS A O 1
ATOM 731 N N . LYS A 1 90 ? -15.613 -8.312 36.368 1.00 93.56 90 LYS A N 1
ATOM 732 C CA . LYS A 1 90 ? -15.528 -7.068 37.154 1.00 93.56 90 LYS A CA 1
ATOM 733 C C . LYS A 1 90 ? -14.096 -6.531 37.318 1.00 93.56 90 LYS A C 1
ATOM 735 O O . LYS A 1 90 ? -13.752 -5.919 38.335 1.00 93.56 90 LYS A O 1
ATOM 740 N N . LYS A 1 91 ? -13.254 -6.733 36.301 1.00 92.94 91 LYS A N 1
ATOM 741 C CA . LYS A 1 91 ? -11.848 -6.312 36.324 1.00 92.94 91 LYS A CA 1
ATOM 742 C C . LYS A 1 91 ? -11.724 -4.800 36.161 1.00 92.94 91 LYS A C 1
ATOM 744 O O . LYS A 1 91 ? -12.355 -4.212 35.289 1.00 92.94 91 LYS A O 1
ATOM 749 N N . SER A 1 92 ? -10.854 -4.174 36.950 1.00 91.19 92 SER A N 1
ATOM 750 C CA . SER A 1 92 ? -10.638 -2.719 36.967 1.00 91.19 92 SER A CA 1
ATOM 751 C C . SER A 1 92 ? -10.078 -2.147 35.664 1.00 91.19 92 SER A C 1
ATOM 753 O O . SER A 1 92 ? -10.206 -0.954 35.414 1.00 91.19 92 SER A O 1
ATOM 755 N N . VAL A 1 93 ? -9.498 -2.996 34.812 1.00 90.12 93 VAL A N 1
ATOM 756 C CA . VAL A 1 93 ? -8.978 -2.627 33.485 1.00 90.12 93 VAL A CA 1
ATOM 757 C C . VAL A 1 93 ? -10.100 -2.448 32.452 1.00 90.12 93 VAL A C 1
ATOM 759 O O . VAL A 1 93 ? -9.897 -1.748 31.461 1.00 90.12 93 VAL A O 1
ATOM 762 N N . PHE A 1 94 ? -11.287 -3.034 32.680 1.00 93.44 94 PHE A N 1
ATOM 763 C CA . PHE A 1 94 ? -12.400 -2.997 31.724 1.00 93.44 94 PHE A CA 1
ATOM 764 C C . PHE A 1 94 ? -12.744 -1.572 31.249 1.00 93.44 94 PHE A C 1
ATOM 766 O O . PHE A 1 94 ? -12.742 -1.366 30.036 1.00 93.44 94 PHE A O 1
ATOM 773 N N . PRO A 1 95 ? -12.996 -0.578 32.132 1.00 93.31 95 PRO A N 1
ATOM 774 C CA . PRO A 1 95 ? -13.456 0.740 31.698 1.00 93.31 95 PRO A CA 1
ATOM 775 C C . PRO A 1 95 ? -12.461 1.424 30.759 1.00 93.31 95 PRO A C 1
ATOM 777 O O . PRO A 1 95 ? -12.857 1.977 29.738 1.00 93.31 95 PRO A O 1
ATOM 780 N N . THR A 1 96 ? -11.165 1.339 31.068 1.00 89.94 96 THR A N 1
ATOM 781 C CA . THR A 1 96 ? -10.105 1.942 30.250 1.00 89.94 96 THR A CA 1
ATOM 782 C C . THR A 1 96 ? -9.960 1.239 28.904 1.00 89.94 96 THR A C 1
ATOM 784 O O . THR A 1 96 ? -9.891 1.911 27.878 1.00 89.94 96 THR A O 1
ATOM 787 N N . LEU A 1 97 ? -9.951 -0.101 28.890 1.00 90.31 97 LEU A N 1
ATOM 788 C CA . LEU A 1 97 ? -9.885 -0.867 27.644 1.00 90.31 97 LEU A CA 1
ATOM 789 C C . LEU A 1 97 ? -11.097 -0.577 26.756 1.00 90.31 97 LEU A C 1
ATOM 791 O O . LEU A 1 97 ? -10.939 -0.368 25.560 1.00 90.31 97 LEU A O 1
ATOM 795 N N . TYR A 1 98 ? -12.298 -0.545 27.332 1.00 93.00 98 TYR A N 1
ATOM 796 C CA . TYR A 1 98 ? -13.512 -0.330 26.556 1.00 93.00 98 TYR A CA 1
ATOM 797 C C . TYR A 1 98 ? -13.555 1.067 25.938 1.00 93.00 98 TYR A C 1
ATOM 799 O O . TYR A 1 98 ? -13.900 1.207 24.772 1.00 93.00 98 TYR A O 1
ATOM 807 N N . ILE A 1 99 ? -13.113 2.096 26.667 1.00 91.75 99 ILE A N 1
ATOM 808 C CA . ILE A 1 99 ? -12.954 3.446 26.108 1.00 91.75 99 ILE A CA 1
ATOM 809 C C . ILE A 1 99 ? -11.945 3.444 24.954 1.00 91.75 99 ILE A C 1
ATOM 811 O O . ILE A 1 99 ? -12.207 4.057 23.923 1.00 91.75 99 ILE A O 1
ATOM 815 N N . ALA A 1 100 ? -10.821 2.735 25.090 1.00 90.06 100 ALA A N 1
ATOM 816 C CA . ALA A 1 100 ? -9.845 2.611 24.009 1.00 90.06 100 ALA A CA 1
ATOM 817 C C . ALA A 1 100 ? -10.435 1.904 22.775 1.00 90.06 100 ALA A C 1
ATOM 819 O O . ALA A 1 100 ? -10.194 2.349 21.655 1.00 90.06 100 ALA A O 1
ATOM 820 N N . ILE A 1 101 ? -11.250 0.860 22.973 1.00 90.88 101 ILE A N 1
ATOM 821 C CA . ILE A 1 101 ? -11.996 0.198 21.892 1.00 90.88 101 ILE A CA 1
ATOM 822 C C . ILE A 1 101 ? -12.955 1.187 21.230 1.00 90.88 101 ILE A C 1
ATOM 824 O O . ILE A 1 101 ? -12.959 1.273 20.011 1.00 90.88 101 ILE A O 1
ATOM 828 N N . LEU A 1 102 ? -13.729 1.961 21.999 1.00 91.38 102 LEU A N 1
ATOM 829 C CA . LEU A 1 102 ? -14.659 2.960 21.460 1.00 91.38 102 LEU A CA 1
ATOM 830 C C . LEU A 1 102 ? -13.933 4.027 20.622 1.00 91.38 102 LEU A C 1
ATOM 832 O O . LEU A 1 102 ? -14.385 4.377 19.534 1.00 91.38 102 LEU A O 1
ATOM 836 N N . ILE A 1 103 ? -12.790 4.525 21.101 1.00 89.94 103 ILE A N 1
ATOM 837 C CA . ILE A 1 103 ? -11.974 5.503 20.368 1.00 89.94 103 ILE A CA 1
ATOM 838 C C . ILE A 1 103 ? -11.417 4.886 19.081 1.00 89.94 103 ILE A C 1
ATOM 840 O O . ILE A 1 103 ? -11.456 5.531 18.033 1.00 89.94 103 ILE A O 1
ATOM 844 N N . SER A 1 104 ? -10.943 3.636 19.125 1.00 88.00 104 SER A N 1
ATOM 845 C CA . SER A 1 104 ? -10.421 2.971 17.929 1.00 88.00 104 SER A CA 1
ATOM 846 C C . SER A 1 104 ? -11.494 2.741 16.862 1.00 88.00 104 SER A C 1
ATOM 848 O O . SER A 1 104 ? -11.152 2.708 15.684 1.00 88.00 104 SER A O 1
ATOM 850 N N . ILE A 1 105 ? -12.784 2.676 17.233 1.00 88.38 105 ILE A N 1
ATOM 851 C CA . ILE A 1 105 ? -13.898 2.674 16.267 1.00 88.38 105 ILE A CA 1
ATOM 852 C C . ILE A 1 105 ? -13.882 3.934 15.415 1.00 88.38 105 ILE A C 1
ATOM 854 O O . ILE A 1 105 ? -13.945 3.847 14.196 1.00 88.38 105 ILE A O 1
ATOM 858 N N . VAL A 1 106 ? -13.783 5.100 16.053 1.00 89.19 106 VAL A N 1
ATOM 859 C CA . VAL A 1 106 ? -13.790 6.383 15.342 1.00 89.19 106 VAL A CA 1
ATOM 860 C C . VAL A 1 106 ? -12.577 6.482 14.422 1.00 89.19 106 VAL A C 1
ATOM 862 O O . VAL A 1 106 ? -12.715 6.886 13.273 1.00 89.19 106 VAL A O 1
ATOM 865 N N . VAL A 1 107 ? -11.402 6.069 14.906 1.00 87.62 107 VAL A N 1
ATOM 866 C CA . VAL A 1 107 ? -10.167 6.072 14.108 1.00 87.62 107 VAL A CA 1
ATOM 867 C C . VAL A 1 107 ? -10.283 5.150 12.893 1.00 87.62 107 VAL A C 1
ATOM 869 O O . VAL A 1 107 ? -9.902 5.550 11.799 1.00 87.62 107 VAL A O 1
ATOM 872 N N . LEU A 1 108 ? -10.831 3.944 13.061 1.00 85.19 108 LEU A N 1
ATOM 873 C CA . LEU A 1 108 ? -11.026 3.011 11.951 1.00 85.19 108 LEU A CA 1
ATOM 874 C C . LEU A 1 108 ? -12.036 3.527 10.934 1.00 85.19 108 LEU A C 1
ATOM 876 O O . LEU A 1 108 ? -11.736 3.504 9.750 1.00 85.19 108 LEU A O 1
ATOM 880 N N . ASN A 1 109 ? -13.169 4.065 11.384 1.00 87.69 109 ASN A N 1
ATOM 881 C CA . ASN A 1 109 ? -14.157 4.646 10.479 1.00 87.69 109 ASN A CA 1
ATOM 882 C C . ASN A 1 109 ? -13.552 5.810 9.674 1.00 87.69 109 ASN A C 1
ATOM 884 O O . ASN A 1 109 ? -13.808 5.932 8.485 1.00 87.69 109 ASN A O 1
ATOM 888 N N . LEU A 1 110 ? -12.703 6.645 10.288 1.00 86.88 110 LEU A N 1
ATOM 889 C CA . LEU A 1 110 ? -11.957 7.682 9.563 1.00 86.88 110 LEU A CA 1
ATOM 890 C C . LEU A 1 110 ? -10.967 7.090 8.549 1.00 86.88 110 LEU A C 1
ATOM 892 O O . LEU A 1 110 ? -10.829 7.625 7.452 1.00 86.88 110 LEU A O 1
ATOM 896 N N . GLY A 1 111 ? -10.298 5.992 8.901 1.00 85.56 111 GLY A N 1
ATOM 897 C CA . GLY A 1 111 ? -9.444 5.245 7.978 1.00 85.56 111 GLY A CA 1
ATOM 898 C C . GLY A 1 111 ? -10.223 4.671 6.793 1.00 85.56 111 GLY A C 1
ATOM 899 O O . GLY A 1 111 ? -9.733 4.714 5.672 1.00 85.56 111 GLY A O 1
ATOM 900 N N . GLU A 1 112 ? -11.451 4.204 7.018 1.00 86.31 112 GLU A N 1
ATOM 901 C CA . GLU A 1 112 ? -12.347 3.716 5.968 1.00 86.31 112 GLU A CA 1
ATOM 902 C C . GLU A 1 112 ? -12.861 4.866 5.076 1.00 86.31 112 GLU A C 1
ATOM 904 O O . GLU A 1 112 ? -12.884 4.705 3.858 1.00 86.31 112 GLU A O 1
ATOM 909 N N . VAL A 1 113 ? -13.194 6.047 5.631 1.00 86.88 113 VAL A N 1
ATOM 910 C CA . VAL A 1 113 ? -13.495 7.266 4.835 1.00 86.88 113 VAL A CA 1
ATOM 911 C C . VAL A 1 113 ? -12.341 7.567 3.902 1.00 86.88 113 VAL A C 1
ATOM 913 O O . VAL A 1 113 ? -12.533 7.728 2.698 1.00 86.88 113 VAL A O 1
ATOM 916 N N . TRP A 1 114 ? -11.144 7.644 4.479 1.00 86.69 114 TRP A N 1
ATOM 917 C CA . TRP A 1 114 ? -9.940 7.942 3.733 1.00 86.69 114 TRP A CA 1
ATOM 918 C C . TRP A 1 114 ? -9.689 6.882 2.658 1.00 86.69 114 TRP A C 1
ATOM 920 O O . TRP A 1 114 ? -9.405 7.241 1.522 1.00 86.69 114 TRP A O 1
ATOM 930 N N . PHE A 1 115 ? -9.874 5.598 2.981 1.00 87.81 115 PHE A N 1
ATOM 931 C CA . PHE A 1 115 ? -9.736 4.495 2.034 1.00 87.81 115 PHE A CA 1
ATOM 932 C C . PHE A 1 115 ? -10.685 4.654 0.840 1.00 87.81 115 PHE A C 1
ATOM 934 O O . PHE A 1 115 ? -10.236 4.649 -0.301 1.00 87.81 115 PHE A O 1
ATOM 941 N N . VAL A 1 116 ? -11.981 4.864 1.075 1.00 87.38 116 VAL A N 1
ATOM 942 C CA . VAL A 1 116 ? -12.970 5.023 -0.005 1.00 87.38 116 VAL A CA 1
ATOM 943 C C . VAL A 1 116 ? -12.674 6.262 -0.856 1.00 87.38 116 VAL A C 1
ATOM 945 O O . VAL A 1 116 ? -12.727 6.193 -2.082 1.00 87.38 116 VAL A O 1
ATOM 948 N N . GLN A 1 117 ? -12.315 7.386 -0.236 1.00 85.94 117 GLN A N 1
ATOM 949 C CA . GLN A 1 117 ? -12.009 8.615 -0.971 1.00 85.94 117 GLN A CA 1
ATOM 950 C C . GLN A 1 117 ? -10.719 8.504 -1.787 1.00 85.94 117 GLN A C 1
ATOM 952 O O . GLN A 1 117 ? -10.670 8.995 -2.909 1.00 85.94 117 GLN A O 1
ATOM 957 N N . HIS A 1 118 ? -9.688 7.864 -1.236 1.00 83.94 118 HIS A N 1
ATOM 958 C CA . HIS A 1 118 ? -8.393 7.726 -1.892 1.00 83.94 118 HIS A CA 1
ATOM 959 C C . HIS A 1 118 ? -8.418 6.681 -3.009 1.00 83.94 118 HIS A C 1
ATOM 961 O O . HIS A 1 118 ? -7.927 6.943 -4.102 1.00 83.94 118 HIS A O 1
ATOM 967 N N . PHE A 1 119 ? -9.005 5.512 -2.746 1.00 84.00 119 PHE A N 1
ATOM 968 C CA . PHE A 1 119 ? -8.958 4.376 -3.664 1.00 84.00 119 PHE A CA 1
ATOM 969 C C . PHE A 1 119 ? -10.147 4.310 -4.616 1.00 84.00 119 PHE A C 1
ATOM 971 O O . PHE A 1 119 ? -9.984 3.949 -5.775 1.00 84.00 119 PHE A O 1
ATOM 978 N N . LEU A 1 120 ? -11.348 4.652 -4.148 1.00 82.56 120 LEU A N 1
ATOM 979 C CA . LEU A 1 120 ? -12.569 4.547 -4.953 1.00 82.56 120 LEU A CA 1
ATOM 980 C C . LEU A 1 120 ? -12.989 5.893 -5.555 1.00 82.56 120 LEU A C 1
ATOM 982 O O . LEU A 1 120 ? -14.028 5.956 -6.210 1.00 82.56 120 LEU A O 1
ATOM 986 N N . ASN A 1 121 ? -12.221 6.969 -5.316 1.00 83.38 121 ASN A N 1
ATOM 987 C CA . ASN A 1 121 ? -12.501 8.341 -5.770 1.00 83.38 121 ASN A CA 1
ATOM 988 C C . ASN A 1 121 ? -13.964 8.771 -5.551 1.00 83.38 121 ASN A C 1
ATOM 990 O O . ASN A 1 121 ? -14.534 9.551 -6.314 1.00 83.38 121 ASN A O 1
ATOM 994 N N . THR A 1 122 ? -14.584 8.233 -4.503 1.00 83.75 122 THR A N 1
ATOM 995 C CA . THR A 1 122 ? -16.001 8.408 -4.199 1.00 83.75 122 THR A CA 1
ATOM 996 C C . THR A 1 122 ? -16.123 9.149 -2.881 1.00 83.75 122 THR A C 1
ATOM 998 O O . THR A 1 122 ? -15.411 8.851 -1.919 1.00 83.75 122 THR A O 1
ATOM 1001 N N . ASP A 1 123 ? -17.035 10.117 -2.809 1.00 85.75 123 ASP A N 1
ATOM 1002 C CA . ASP A 1 123 ? -17.301 10.791 -1.545 1.00 85.75 123 ASP A CA 1
ATOM 1003 C C . ASP A 1 123 ? -18.049 9.848 -0.593 1.00 85.75 123 ASP A C 1
ATOM 1005 O O . ASP A 1 123 ? -19.238 9.575 -0.755 1.00 85.75 123 ASP A O 1
ATOM 1009 N N . ALA A 1 124 ? -17.334 9.345 0.413 1.00 79.19 124 ALA A N 1
ATOM 1010 C CA . ALA A 1 124 ? -17.902 8.486 1.446 1.00 79.19 124 ALA A CA 1
ATOM 1011 C C . ALA A 1 124 ? -18.843 9.244 2.407 1.00 79.19 124 ALA A C 1
ATOM 1013 O O . ALA A 1 124 ? -19.598 8.626 3.163 1.00 79.19 124 ALA A O 1
ATOM 1014 N N . GLY A 1 125 ? -18.796 10.584 2.417 1.00 82.94 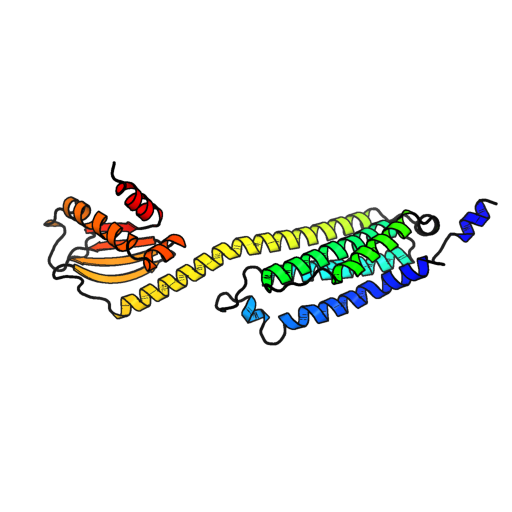125 GLY A N 1
ATOM 1015 C CA . GLY A 1 125 ? -19.482 11.417 3.402 1.00 82.94 125 GLY A CA 1
ATOM 1016 C C . GLY A 1 125 ? -18.980 11.190 4.838 1.00 82.94 125 GLY A C 1
ATOM 1017 O O . GLY A 1 125 ? -18.105 10.371 5.097 1.00 82.94 125 GLY A O 1
ATOM 1018 N N . LEU A 1 126 ? -19.536 11.919 5.814 1.00 81.81 126 LEU A N 1
ATOM 1019 C CA . LEU A 1 126 ? -19.163 11.806 7.243 1.00 81.81 126 LEU A CA 1
ATOM 1020 C C . LEU A 1 126 ? -20.312 11.309 8.137 1.00 81.81 126 LEU A C 1
ATOM 1022 O O . LEU A 1 126 ? -20.147 11.160 9.346 1.00 81.81 126 LEU A O 1
ATOM 1026 N N . ASN A 1 127 ? -21.477 11.013 7.552 1.00 82.44 127 ASN A N 1
ATOM 1027 C CA . ASN A 1 127 ? -22.706 10.694 8.289 1.00 82.44 127 ASN A CA 1
ATOM 1028 C C . ASN A 1 127 ? -22.577 9.459 9.201 1.00 82.44 127 ASN A C 1
ATOM 1030 O O . ASN A 1 127 ? -23.075 9.430 10.324 1.00 82.44 127 ASN A O 1
ATOM 1034 N N . TRP A 1 128 ? -21.847 8.452 8.745 1.00 74.94 128 TRP A N 1
ATOM 1035 C CA . TRP A 1 128 ? -21.473 7.255 9.491 1.00 74.94 128 TRP A CA 1
ATOM 1036 C C . TRP A 1 128 ? -20.610 7.499 10.741 1.00 74.94 128 TRP A C 1
ATOM 1038 O O . TRP A 1 128 ? -20.630 6.678 11.660 1.00 74.94 128 TRP A O 1
ATOM 1048 N N . LEU A 1 129 ? -19.920 8.641 10.859 1.00 84.00 129 LEU A N 1
ATOM 1049 C CA . LEU A 1 129 ? -19.114 8.953 12.046 1.00 84.00 129 LEU A CA 1
ATOM 1050 C C . LEU A 1 129 ? -19.964 9.358 13.254 1.00 84.00 129 LEU A C 1
ATOM 1052 O O . LEU A 1 129 ? -19.541 9.123 14.393 1.00 84.00 129 LEU A O 1
ATOM 1056 N N . TYR A 1 130 ? -21.160 9.922 13.038 1.00 86.25 130 TYR A N 1
ATOM 1057 C CA . TYR A 1 130 ? -22.007 10.446 14.117 1.00 86.25 130 TYR A CA 1
ATOM 1058 C C . TYR A 1 130 ? -22.332 9.381 15.168 1.00 86.25 130 TYR A C 1
ATOM 1060 O O . TYR A 1 130 ? -22.243 9.652 16.367 1.00 86.25 130 TYR A O 1
ATOM 1068 N N . GLY A 1 131 ? -22.633 8.154 14.729 1.00 86.56 131 GLY A N 1
ATOM 1069 C CA . GLY A 1 131 ? -22.918 7.033 15.626 1.00 86.56 131 GLY A CA 1
ATOM 1070 C C . GLY A 1 131 ? -21.717 6.663 16.499 1.00 86.56 131 GLY A C 1
ATOM 1071 O O . GLY A 1 131 ? -21.845 6.548 17.719 1.00 86.56 131 GLY A O 1
ATOM 1072 N N . SER A 1 132 ? -20.527 6.543 15.899 1.00 89.62 132 SER A N 1
ATOM 1073 C CA . SER A 1 132 ? -19.303 6.188 16.630 1.00 89.62 132 SER A CA 1
ATOM 1074 C C . SER A 1 132 ? -18.842 7.282 17.595 1.00 89.62 132 SER A C 1
ATOM 1076 O O . SER A 1 132 ? -18.514 6.988 18.744 1.00 89.62 132 SER A O 1
ATOM 1078 N N . VAL A 1 133 ? -18.882 8.551 17.175 1.00 92.94 133 VAL A N 1
ATOM 1079 C CA . VAL A 1 133 ? -18.497 9.688 18.024 1.00 92.94 133 VAL A CA 1
ATOM 1080 C C . VAL A 1 133 ? -19.483 9.842 19.180 1.00 92.94 133 VAL A C 1
ATOM 1082 O O . VAL A 1 133 ? -19.068 9.981 20.331 1.00 92.94 133 VAL A O 1
ATOM 1085 N N . GLY A 1 134 ? -20.788 9.741 18.905 1.00 93.38 134 GLY A N 1
ATOM 1086 C CA . GLY A 1 134 ? -21.823 9.757 19.936 1.00 93.38 134 GLY A CA 1
ATOM 1087 C C . GLY A 1 134 ? -21.636 8.639 20.964 1.00 93.38 134 GLY A C 1
ATOM 1088 O O . GLY A 1 134 ? -21.700 8.896 22.166 1.00 93.38 134 GLY A O 1
ATOM 1089 N N . SER A 1 135 ? -21.323 7.423 20.508 1.00 90.06 135 SER A N 1
ATOM 1090 C CA . SER A 1 135 ? -21.049 6.272 21.377 1.00 90.06 135 SER A CA 1
ATOM 1091 C C . SER A 1 135 ? -19.846 6.510 22.300 1.00 90.06 135 SER A C 1
ATOM 1093 O O . SER A 1 135 ? -19.959 6.335 23.516 1.00 90.06 135 SER A O 1
ATOM 1095 N N . VAL A 1 136 ? -18.723 7.009 21.763 1.00 92.31 136 VAL A N 1
ATOM 1096 C CA . VAL A 1 136 ? -17.537 7.383 22.560 1.00 92.31 136 VAL A CA 1
ATOM 1097 C C . VAL A 1 136 ? -17.889 8.416 23.623 1.00 92.31 136 VAL A C 1
ATOM 1099 O O . VAL A 1 136 ? -17.479 8.276 24.775 1.00 92.31 136 VAL A O 1
ATOM 1102 N N . LEU A 1 137 ? -18.647 9.452 23.263 1.00 94.94 137 LEU A N 1
ATOM 1103 C CA . LEU A 1 137 ? -19.004 10.519 24.194 1.00 94.94 137 LEU A CA 1
ATOM 1104 C C . LEU A 1 137 ? -19.918 10.004 25.307 1.00 94.94 137 LEU A C 1
ATOM 1106 O O . LEU A 1 137 ? -19.621 10.207 26.484 1.00 94.94 137 LEU A O 1
ATOM 1110 N N . ILE A 1 138 ? -20.999 9.306 24.955 1.00 94.75 138 ILE A N 1
ATOM 1111 C CA . ILE A 1 138 ? -21.985 8.802 25.919 1.00 94.75 138 ILE A CA 1
ATOM 1112 C C . ILE A 1 138 ? -21.330 7.789 26.862 1.00 94.75 138 ILE A C 1
ATOM 1114 O O . ILE A 1 138 ? -21.354 7.963 28.086 1.00 94.75 138 ILE A O 1
ATOM 1118 N N . TRP A 1 139 ? -20.708 6.747 26.310 1.00 94.62 139 TRP A N 1
ATOM 1119 C CA . TRP A 1 139 ? -20.150 5.669 27.119 1.00 94.62 139 TRP A CA 1
ATOM 1120 C C . TRP A 1 139 ? -18.830 6.044 27.773 1.00 94.62 139 TRP A C 1
ATOM 1122 O O . TRP A 1 139 ? -18.611 5.678 28.926 1.00 94.62 139 TRP A O 1
ATOM 1132 N N . GLY A 1 140 ? -17.983 6.832 27.114 1.00 92.44 140 GLY A N 1
ATOM 1133 C CA . GLY A 1 140 ? -16.741 7.328 27.701 1.00 92.44 140 GLY A CA 1
ATOM 1134 C C . GLY A 1 140 ? -16.992 8.229 28.908 1.00 92.44 140 GLY A C 1
ATOM 1135 O O . GLY A 1 140 ? -16.381 8.038 29.965 1.00 92.44 140 GLY A O 1
ATOM 1136 N N . LEU A 1 141 ? -17.953 9.156 28.816 1.00 94.69 141 LEU A N 1
ATOM 1137 C CA . LEU A 1 141 ? -18.352 9.972 29.966 1.00 94.69 141 LEU A CA 1
ATOM 1138 C C . LEU A 1 141 ? -18.965 9.113 31.074 1.00 94.69 141 LEU A C 1
ATOM 1140 O O . LEU A 1 141 ? -18.615 9.285 32.244 1.00 94.69 141 LEU A O 1
ATOM 1144 N N . TYR A 1 142 ? -19.843 8.167 30.731 1.00 95.44 142 TYR A N 1
ATOM 1145 C CA . TYR A 1 142 ? -20.460 7.285 31.719 1.00 95.44 142 TYR A CA 1
ATOM 1146 C C . TYR A 1 142 ? -19.421 6.430 32.461 1.00 95.44 142 TYR A C 1
ATOM 1148 O O . TYR A 1 142 ? -19.418 6.399 33.693 1.00 95.44 142 TYR A O 1
ATOM 1156 N N . LEU A 1 143 ? -18.508 5.778 31.741 1.00 93.81 143 LEU A N 1
ATOM 1157 C CA . LEU A 1 143 ? -17.500 4.881 32.310 1.00 93.81 143 LEU A CA 1
ATOM 1158 C C . LEU A 1 143 ? -16.467 5.609 33.175 1.00 93.81 143 LEU A C 1
ATOM 1160 O O . LEU A 1 143 ? -16.006 5.052 34.169 1.00 93.81 143 LEU A O 1
ATOM 1164 N N . THR A 1 144 ? -16.141 6.863 32.855 1.00 93.06 144 THR A N 1
ATOM 1165 C CA . THR A 1 144 ? -15.194 7.664 33.650 1.00 93.06 144 THR A CA 1
ATOM 1166 C C . THR A 1 144 ? -15.840 8.314 34.876 1.00 93.06 144 THR A C 1
ATOM 1168 O O . THR A 1 144 ? -15.234 8.355 35.950 1.00 93.06 144 THR A O 1
ATOM 1171 N N . ARG A 1 145 ? -17.074 8.824 34.752 1.00 92.62 145 ARG A N 1
ATOM 1172 C CA . ARG A 1 145 ? -17.733 9.637 35.796 1.00 92.62 145 ARG A CA 1
ATOM 1173 C C . ARG A 1 145 ? -18.632 8.831 36.738 1.00 92.62 145 ARG A C 1
ATOM 1175 O O . ARG A 1 145 ? -18.937 9.294 37.837 1.00 92.62 145 ARG A O 1
ATOM 1182 N N . SER A 1 146 ? -19.095 7.647 36.338 1.00 93.62 146 SER A N 1
ATOM 1183 C CA . SER A 1 146 ? -20.075 6.880 37.114 1.00 93.62 146 SER A CA 1
ATOM 1184 C C . SER A 1 146 ? -19.474 6.262 38.379 1.00 93.62 146 SER A C 1
ATOM 1186 O O . SER A 1 146 ? -18.644 5.353 38.329 1.00 93.62 146 SER A O 1
ATOM 1188 N N . LYS A 1 147 ? -20.000 6.664 39.545 1.00 91.12 147 LYS A N 1
ATOM 1189 C CA . LYS A 1 147 ? -19.677 6.039 40.845 1.00 91.12 147 LYS A CA 1
ATOM 1190 C C . LYS A 1 147 ? -19.982 4.535 40.861 1.00 91.12 147 LYS A C 1
ATOM 1192 O O . LYS A 1 147 ? -19.289 3.772 41.523 1.00 91.12 147 LYS A O 1
ATOM 1197 N N . ARG A 1 148 ? -21.009 4.089 40.123 1.00 91.31 148 ARG A N 1
ATOM 1198 C CA . ARG A 1 148 ? -21.363 2.663 40.007 1.00 91.31 148 ARG A CA 1
ATOM 1199 C C . ARG A 1 148 ? -20.278 1.877 39.276 1.00 91.31 148 ARG A C 1
ATOM 1201 O O . ARG A 1 148 ? -19.940 0.783 39.718 1.00 91.31 148 ARG A O 1
ATOM 1208 N N . VAL A 1 149 ? -19.725 2.429 38.195 1.00 93.19 149 VAL A N 1
ATOM 1209 C CA . VAL A 1 149 ? -18.634 1.799 37.431 1.00 93.19 149 VAL A CA 1
ATOM 1210 C C . VAL A 1 149 ? -17.405 1.655 38.328 1.00 93.19 149 VAL A C 1
ATOM 1212 O O . VAL A 1 149 ? -16.904 0.547 38.494 1.00 93.19 149 VAL A O 1
ATOM 1215 N N . GLN A 1 150 ? -17.013 2.729 39.021 1.00 89.38 150 GLN A N 1
ATOM 1216 C CA . GLN A 1 150 ? -15.881 2.720 39.959 1.00 89.38 150 GLN A CA 1
ATOM 1217 C C . GLN A 1 150 ? -16.044 1.707 41.104 1.00 89.38 150 GLN A C 1
ATOM 1219 O O . GLN A 1 150 ? -15.064 1.123 41.556 1.00 89.38 150 GLN A O 1
ATOM 1224 N N . HIS A 1 151 ? -17.270 1.482 41.586 1.00 90.88 151 HIS A N 1
ATOM 1225 C CA . HIS A 1 151 ? -17.543 0.487 42.628 1.00 90.88 151 HIS A CA 1
ATOM 1226 C C . HIS A 1 151 ? -17.726 -0.941 42.105 1.00 90.88 151 HIS A C 1
ATOM 1228 O O . HIS A 1 151 ? -17.598 -1.877 42.891 1.00 90.88 151 HIS A O 1
ATOM 1234 N N . THR A 1 152 ? -18.043 -1.118 40.821 1.00 92.31 152 THR A N 1
ATOM 1235 C CA . THR A 1 152 ? -18.257 -2.442 40.220 1.00 92.31 152 THR A CA 1
ATOM 1236 C C . THR A 1 152 ? -16.951 -3.041 39.717 1.00 92.31 152 THR A C 1
ATOM 1238 O O . THR A 1 152 ? -16.719 -4.218 39.955 1.00 92.31 152 THR A O 1
ATOM 1241 N N . PHE A 1 153 ? -16.089 -2.246 39.080 1.00 92.69 153 PHE A N 1
ATOM 1242 C CA . PHE A 1 153 ? -14.831 -2.707 38.485 1.00 92.69 153 PHE A CA 1
ATOM 1243 C C . PHE A 1 153 ? -13.639 -2.431 39.400 1.00 92.69 153 PHE A C 1
ATOM 1245 O O . PHE A 1 153 ? -12.817 -1.557 39.133 1.00 92.69 153 PHE A O 1
ATOM 1252 N N . THR A 1 154 ? -13.556 -3.156 40.511 1.00 91.25 154 THR A N 1
ATOM 1253 C CA . THR A 1 154 ? -12.494 -2.956 41.513 1.00 91.25 154 THR A CA 1
ATOM 1254 C C . THR A 1 154 ? -11.452 -4.065 41.529 1.00 91.25 154 THR A C 1
ATOM 1256 O O . THR A 1 154 ? -10.426 -3.913 42.186 1.00 91.25 154 THR A O 1
ATOM 1259 N N . GLU A 1 155 ? -11.697 -5.186 40.850 1.00 89.62 155 GLU A N 1
ATOM 1260 C CA . GLU A 1 155 ? -10.786 -6.327 40.899 1.00 89.62 155 GLU A CA 1
ATOM 1261 C C . GLU A 1 155 ? -9.530 -6.062 40.061 1.00 89.62 155 GLU A C 1
ATOM 1263 O O . GLU A 1 155 ? -9.643 -5.853 38.849 1.00 89.62 155 GLU A O 1
ATOM 1268 N N . PRO A 1 156 ? -8.326 -6.085 40.657 1.00 86.00 156 PRO A N 1
ATOM 1269 C CA . PRO A 1 156 ? -7.101 -5.856 39.911 1.00 86.00 156 PRO A CA 1
ATOM 1270 C C . PRO A 1 156 ? -6.845 -6.991 38.914 1.00 86.00 156 PRO A C 1
ATOM 1272 O O . PRO A 1 156 ? -7.193 -8.153 39.137 1.00 86.00 156 PRO A O 1
ATOM 1275 N N . CYS A 1 157 ? -6.206 -6.642 37.802 1.00 80.00 157 CYS A N 1
ATOM 1276 C CA . CYS A 1 157 ? -5.733 -7.602 36.814 1.00 80.00 157 CYS A CA 1
ATOM 1277 C C . CYS A 1 157 ? -4.284 -8.012 37.129 1.00 80.00 157 CYS A C 1
ATOM 1279 O O . CYS A 1 157 ? -3.485 -7.182 37.563 1.00 80.00 157 CYS A O 1
ATOM 1281 N N . GLY A 1 158 ? -3.924 -9.277 36.891 1.00 77.00 158 GLY A N 1
ATOM 1282 C CA . GLY A 1 158 ? -2.538 -9.740 37.022 1.00 77.00 158 GLY A CA 1
ATOM 1283 C C . GLY A 1 158 ? -1.606 -9.067 36.003 1.00 77.00 158 GLY A C 1
ATOM 1284 O O . GLY A 1 158 ? -2.008 -8.803 34.869 1.00 77.00 158 GLY A O 1
ATOM 1285 N N . ARG A 1 159 ? -0.348 -8.806 36.393 1.00 67.69 159 ARG A N 1
ATOM 1286 C CA . ARG A 1 159 ? 0.665 -8.082 35.589 1.00 67.69 159 ARG A CA 1
ATOM 1287 C C . ARG A 1 159 ? 0.948 -8.730 34.222 1.00 67.69 159 ARG A C 1
ATOM 1289 O O . ARG A 1 159 ? 1.219 -8.018 33.261 1.00 67.69 159 ARG A O 1
ATOM 1296 N N . SER A 1 160 ? 0.828 -10.054 34.121 1.00 64.38 160 SER A N 1
ATOM 1297 C CA . SER A 1 160 ? 1.005 -10.827 32.880 1.00 64.38 160 SER A CA 1
ATOM 1298 C C . SER A 1 160 ? -0.054 -10.520 31.816 1.00 64.38 160 SER A C 1
ATOM 1300 O O . SER A 1 160 ? 0.267 -10.422 30.635 1.00 64.38 160 SER A O 1
ATOM 1302 N N . HIS A 1 161 ? -1.303 -10.295 32.225 1.00 67.44 161 HIS A N 1
ATOM 1303 C CA . HIS A 1 161 ? -2.395 -9.989 31.301 1.00 67.44 161 HIS A CA 1
ATOM 1304 C C . HIS A 1 161 ? -2.237 -8.606 30.662 1.00 67.44 161 HIS A C 1
ATOM 1306 O O . HIS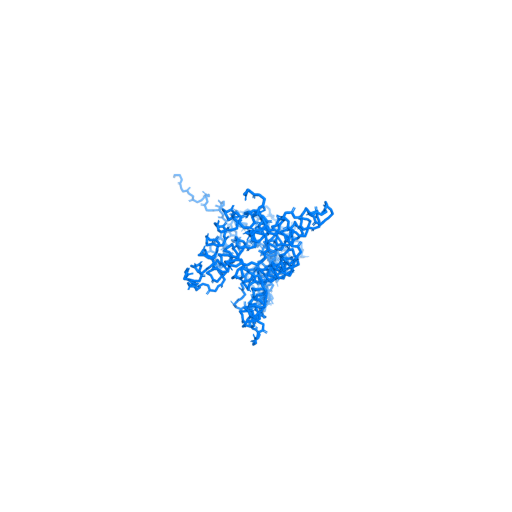 A 1 161 ? -2.534 -8.438 29.485 1.00 67.44 161 HIS A O 1
ATOM 1312 N N . MET A 1 162 ? -1.738 -7.617 31.408 1.00 65.38 162 MET A N 1
ATOM 1313 C CA . MET A 1 162 ? -1.503 -6.272 30.868 1.00 65.38 162 MET A CA 1
ATOM 1314 C C . MET A 1 162 ? -0.388 -6.272 29.813 1.00 65.38 162 MET A C 1
ATOM 1316 O O . MET A 1 162 ? -0.540 -5.660 28.759 1.00 65.38 162 MET A O 1
ATOM 1320 N N . ALA A 1 163 ? 0.700 -7.006 30.070 1.00 63.59 163 ALA A N 1
ATOM 1321 C CA . ALA A 1 163 ? 1.811 -7.143 29.132 1.00 63.59 163 ALA A CA 1
ATOM 1322 C C . ALA A 1 163 ? 1.379 -7.822 27.822 1.00 63.59 163 ALA A C 1
ATOM 1324 O O . ALA A 1 163 ? 1.718 -7.340 26.747 1.00 63.59 163 ALA A O 1
ATOM 1325 N N . PHE A 1 164 ? 0.560 -8.875 27.902 1.00 69.56 164 PHE A N 1
ATOM 1326 C CA . PHE A 1 164 ? 0.042 -9.577 26.726 1.00 69.56 164 PHE A CA 1
ATOM 1327 C C . PHE A 1 164 ? -0.752 -8.657 25.782 1.00 69.56 164 PHE A C 1
ATOM 1329 O O . PHE A 1 164 ? -0.552 -8.694 24.569 1.00 69.56 164 PHE A O 1
ATOM 1336 N N . TRP A 1 165 ? -1.608 -7.786 26.325 1.00 66.50 165 TRP A N 1
ATOM 1337 C CA . TRP A 1 165 ? -2.410 -6.857 25.519 1.00 66.50 165 TRP A CA 1
ATOM 1338 C C . TRP A 1 165 ? -1.597 -5.727 24.908 1.00 66.50 165 TRP A C 1
ATOM 1340 O O . TRP A 1 165 ? -1.814 -5.380 23.751 1.00 66.50 165 TRP A O 1
ATOM 1350 N N . ILE A 1 166 ? -0.634 -5.192 25.658 1.00 67.50 166 ILE A N 1
ATOM 1351 C CA . ILE A 1 166 ? 0.292 -4.182 25.147 1.00 67.50 166 ILE A CA 1
ATOM 1352 C C . ILE A 1 166 ? 1.119 -4.776 24.001 1.00 67.50 166 ILE A C 1
ATOM 1354 O O . ILE A 1 166 ? 1.173 -4.189 22.926 1.00 67.50 166 ILE A O 1
ATOM 1358 N N . CYS A 1 167 ? 1.681 -5.974 24.175 1.00 66.19 167 CYS A N 1
ATOM 1359 C CA . CYS A 1 167 ? 2.417 -6.664 23.116 1.00 66.19 167 CYS A CA 1
ATOM 1360 C C . CYS A 1 167 ? 1.533 -6.978 21.901 1.00 66.19 167 CYS A C 1
ATOM 1362 O O . CYS A 1 167 ? 1.969 -6.761 20.777 1.00 66.19 167 CYS A O 1
ATOM 1364 N N . SER A 1 168 ? 0.288 -7.417 22.106 1.00 67.00 168 SER A N 1
ATOM 1365 C CA . SER A 1 168 ? -0.645 -7.703 21.005 1.00 67.00 168 SER A CA 1
ATOM 1366 C C . SER A 1 168 ? -1.004 -6.440 20.213 1.00 67.00 168 SER A C 1
ATOM 1368 O O . SER A 1 168 ? -1.028 -6.472 18.987 1.00 67.00 168 SER A O 1
ATOM 1370 N N . LEU A 1 169 ? -1.206 -5.309 20.898 1.00 69.06 169 LEU A N 1
ATOM 1371 C CA . LEU A 1 169 ? -1.409 -4.003 20.268 1.00 69.06 169 LEU A CA 1
ATOM 1372 C C . LEU A 1 169 ? -0.174 -3.581 19.457 1.00 69.06 169 LEU A C 1
ATOM 1374 O O . LEU A 1 169 ? -0.311 -3.168 18.310 1.00 69.06 169 LEU A O 1
ATOM 1378 N N . PHE A 1 170 ? 1.031 -3.717 20.022 1.00 65.31 170 PHE A N 1
ATOM 1379 C CA . PHE A 1 170 ? 2.278 -3.386 19.327 1.00 65.31 170 PHE A CA 1
ATOM 1380 C C . PHE A 1 170 ? 2.529 -4.276 18.109 1.00 65.31 170 PHE A C 1
ATOM 1382 O O . PHE A 1 170 ? 2.978 -3.765 17.092 1.00 65.31 170 PHE A O 1
ATOM 1389 N N . ILE A 1 171 ? 2.206 -5.571 18.174 1.00 68.50 171 ILE A N 1
ATOM 1390 C CA . ILE A 1 171 ? 2.323 -6.490 17.033 1.00 68.50 171 ILE A CA 1
ATOM 1391 C C . ILE A 1 171 ? 1.377 -6.069 15.907 1.00 68.50 171 ILE A C 1
ATOM 1393 O O . ILE A 1 171 ? 1.786 -6.035 14.751 1.00 68.50 171 ILE A O 1
ATOM 1397 N N . VAL A 1 172 ? 0.139 -5.693 16.230 1.00 65.50 172 VAL A N 1
ATOM 1398 C CA . VAL A 1 172 ? -0.847 -5.273 15.225 1.00 65.50 172 VAL A CA 1
ATOM 1399 C C . VAL A 1 172 ? -0.472 -3.929 14.608 1.00 65.50 172 VAL A C 1
ATOM 1401 O O . VAL A 1 172 ? -0.458 -3.805 13.385 1.00 65.50 172 VAL A O 1
ATOM 1404 N N . LEU A 1 173 ? -0.069 -2.955 15.428 1.00 63.62 173 LEU A N 1
ATOM 1405 C CA . LEU A 1 173 ? 0.438 -1.667 14.948 1.00 63.62 173 LEU A CA 1
ATOM 1406 C C . LEU A 1 173 ? 1.703 -1.838 14.094 1.00 63.62 173 LEU A C 1
ATOM 1408 O O . LEU A 1 173 ? 1.815 -1.205 13.048 1.00 63.62 173 LEU A O 1
ATOM 1412 N N . TYR A 1 174 ? 2.618 -2.726 14.494 1.00 63.97 174 TYR A N 1
ATOM 1413 C CA . TYR A 1 174 ? 3.812 -3.052 13.717 1.00 63.97 174 TYR A CA 1
ATOM 1414 C C . TYR A 1 174 ? 3.459 -3.735 12.395 1.00 63.97 174 TYR A C 1
ATOM 1416 O O . TYR A 1 174 ? 3.996 -3.338 11.373 1.00 63.97 174 TYR A O 1
ATOM 1424 N N . SER A 1 175 ? 2.522 -4.688 12.383 1.00 57.34 175 SER A N 1
ATOM 1425 C CA . SER A 1 175 ? 2.085 -5.364 11.152 1.00 57.34 175 SER A CA 1
ATOM 1426 C C . SER A 1 175 ? 1.396 -4.414 10.163 1.00 57.34 175 SER A C 1
ATOM 1428 O O . SER A 1 175 ? 1.618 -4.507 8.956 1.00 57.34 175 SER A O 1
ATOM 1430 N N . GLY A 1 176 ? 0.621 -3.446 10.668 1.00 56.75 176 GLY A N 1
ATOM 1431 C CA . GLY A 1 176 ? 0.016 -2.391 9.853 1.00 56.75 176 GLY A CA 1
ATOM 1432 C C . GLY A 1 176 ? 1.056 -1.420 9.293 1.00 56.75 176 GLY A C 1
ATOM 1433 O O . GLY A 1 176 ? 1.023 -1.089 8.110 1.00 56.75 176 GLY A O 1
ATOM 1434 N N . PHE A 1 177 ? 2.027 -1.019 10.118 1.00 58.00 177 PHE A N 1
ATOM 1435 C CA . PHE A 1 177 ? 3.131 -0.150 9.709 1.00 58.00 177 PHE A CA 1
ATOM 1436 C C . PHE A 1 177 ? 4.080 -0.844 8.721 1.00 58.00 177 PHE A C 1
ATOM 1438 O O . PHE A 1 177 ? 4.494 -0.236 7.738 1.00 58.00 177 PHE A O 1
ATOM 1445 N N . SER A 1 178 ? 4.384 -2.129 8.926 1.00 57.00 178 SER A N 1
ATOM 1446 C CA . SER A 1 178 ? 5.192 -2.920 7.998 1.00 57.00 178 SER A CA 1
ATOM 1447 C C . SER A 1 178 ? 4.471 -3.139 6.677 1.00 57.00 178 SER A C 1
ATOM 1449 O O . SER A 1 178 ? 5.122 -3.055 5.648 1.00 57.00 178 SER A O 1
ATOM 1451 N N . GLY A 1 179 ? 3.151 -3.370 6.688 1.00 54.12 179 GLY A N 1
ATOM 1452 C CA . GLY A 1 179 ? 2.341 -3.456 5.471 1.00 54.12 179 GLY A CA 1
ATOM 1453 C C . GLY A 1 179 ? 2.397 -2.159 4.665 1.00 54.12 179 GLY A C 1
ATOM 1454 O O . GLY A 1 179 ? 2.738 -2.193 3.488 1.00 54.12 179 GLY A O 1
ATOM 1455 N N . TYR A 1 180 ? 2.182 -1.015 5.320 1.00 54.25 180 TYR A N 1
ATOM 1456 C CA . TYR A 1 180 ? 2.305 0.313 4.707 1.00 54.25 180 TYR A CA 1
ATOM 1457 C C . TYR A 1 180 ? 3.694 0.554 4.084 1.00 54.25 180 TYR A C 1
ATOM 1459 O O . TYR A 1 180 ? 3.789 0.963 2.930 1.00 54.25 180 TYR A O 1
ATOM 1467 N N . PHE A 1 181 ? 4.780 0.230 4.799 1.00 52.91 181 PHE A N 1
ATOM 1468 C CA . PHE A 1 181 ? 6.145 0.349 4.263 1.00 52.91 181 PHE A CA 1
ATOM 1469 C C . PHE A 1 181 ? 6.458 -0.668 3.153 1.00 52.91 181 PHE A C 1
ATOM 1471 O O . PHE A 1 181 ? 7.211 -0.347 2.236 1.00 52.91 181 PHE A O 1
ATOM 1478 N N . TYR A 1 182 ? 5.884 -1.875 3.198 1.00 56.44 182 TYR A N 1
ATOM 1479 C CA . TYR A 1 182 ? 6.017 -2.853 2.113 1.00 56.44 182 TYR A CA 1
ATOM 1480 C C . TYR A 1 182 ? 5.302 -2.386 0.840 1.00 56.44 182 TYR A C 1
ATOM 1482 O O . TYR A 1 182 ? 5.834 -2.583 -0.246 1.00 56.44 182 TYR A O 1
ATOM 1490 N N . GLY A 1 183 ? 4.136 -1.740 0.970 1.00 49.62 183 GLY A N 1
ATOM 1491 C CA . GLY A 1 183 ? 3.388 -1.166 -0.153 1.00 49.62 183 GLY A CA 1
ATOM 1492 C C . GLY A 1 183 ? 4.157 -0.054 -0.871 1.00 49.62 183 GLY A C 1
ATOM 1493 O O . GLY A 1 183 ? 4.357 -0.144 -2.074 1.00 49.62 183 GLY A O 1
ATOM 1494 N N . ILE A 1 184 ? 4.691 0.921 -0.125 1.00 49.56 184 ILE A N 1
ATOM 1495 C CA . ILE A 1 184 ? 5.477 2.041 -0.685 1.00 49.56 184 ILE A CA 1
ATOM 1496 C C . ILE A 1 184 ? 6.747 1.556 -1.410 1.00 49.56 184 ILE A C 1
ATOM 1498 O O . ILE A 1 184 ? 7.118 2.086 -2.453 1.00 49.56 184 ILE A O 1
ATOM 1502 N N . ASN A 1 185 ? 7.427 0.532 -0.884 1.00 50.97 185 ASN A N 1
ATOM 1503 C CA . ASN A 1 185 ? 8.614 -0.022 -1.546 1.00 50.97 185 ASN A CA 1
ATOM 1504 C C . ASN A 1 185 ? 8.265 -0.818 -2.817 1.00 50.97 185 ASN A C 1
ATOM 1506 O O . ASN A 1 185 ? 9.118 -0.977 -3.690 1.00 50.97 185 ASN A O 1
ATOM 1510 N N . ASN A 1 186 ? 7.033 -1.323 -2.923 1.00 55.22 186 ASN A N 1
ATOM 1511 C CA . ASN A 1 186 ? 6.563 -2.056 -4.093 1.00 55.22 186 ASN A CA 1
ATOM 1512 C C . ASN A 1 186 ? 6.075 -1.120 -5.216 1.00 55.22 186 ASN A C 1
ATOM 1514 O O . ASN A 1 186 ? 6.178 -1.496 -6.373 1.00 55.22 186 ASN A O 1
ATOM 1518 N N . GLU A 1 187 ? 5.642 0.105 -4.901 1.00 53.34 187 GLU A N 1
ATOM 1519 C CA . GLU A 1 187 ? 5.218 1.144 -5.863 1.00 53.34 187 GLU A CA 1
ATOM 1520 C C . GLU A 1 187 ? 6.323 1.530 -6.848 1.00 53.34 187 GLU A C 1
ATOM 1522 O O . GLU A 1 187 ? 6.173 1.431 -8.069 1.00 53.34 187 GLU A O 1
ATOM 1527 N N . GLN A 1 188 ? 7.499 1.881 -6.325 1.00 60.12 188 GLN A N 1
ATOM 1528 C CA . GLN A 1 188 ? 8.657 2.171 -7.171 1.00 60.12 188 GLN A CA 1
ATOM 1529 C C . GLN A 1 188 ? 9.116 0.929 -7.942 1.00 60.12 188 GLN A C 1
ATOM 1531 O O . GLN A 1 188 ? 9.513 1.034 -9.102 1.00 60.12 188 GLN A O 1
ATOM 1536 N N . ALA A 1 189 ? 9.030 -0.259 -7.337 1.00 64.69 189 ALA A N 1
ATOM 1537 C CA . ALA A 1 189 ? 9.393 -1.506 -8.005 1.00 64.69 189 ALA A CA 1
ATOM 1538 C C . ALA A 1 189 ? 8.413 -1.869 -9.138 1.00 64.69 189 ALA A C 1
ATOM 1540 O O . ALA A 1 189 ? 8.846 -2.337 -10.194 1.00 64.69 189 ALA A O 1
ATOM 1541 N N . ALA A 1 190 ? 7.116 -1.617 -8.956 1.00 68.94 190 ALA A N 1
ATOM 1542 C CA . ALA A 1 190 ? 6.068 -1.871 -9.935 1.00 68.94 190 ALA A CA 1
ATOM 1543 C C . ALA A 1 190 ? 6.166 -0.906 -11.122 1.00 68.94 190 ALA A C 1
ATOM 1545 O O . ALA A 1 190 ? 6.167 -1.364 -12.262 1.00 68.94 190 ALA A O 1
ATOM 1546 N N . GLN A 1 191 ? 6.359 0.398 -10.880 1.00 76.00 191 GLN A N 1
ATOM 1547 C CA . GLN A 1 191 ? 6.579 1.379 -11.953 1.00 76.00 191 GLN A CA 1
ATOM 1548 C C . GLN A 1 191 ? 7.833 1.063 -12.774 1.00 76.00 191 GLN A C 1
ATOM 1550 O O . GLN A 1 191 ? 7.789 1.065 -14.004 1.00 76.00 191 GLN A O 1
ATOM 1555 N N . VAL A 1 192 ? 8.939 0.715 -12.108 1.00 80.88 192 VAL A N 1
ATOM 1556 C CA . VAL A 1 192 ? 10.172 0.280 -12.780 1.00 80.88 192 VAL A CA 1
ATOM 1557 C C . VAL A 1 192 ? 9.928 -0.988 -13.603 1.00 80.88 192 VAL A C 1
ATOM 1559 O O . VAL A 1 192 ? 10.432 -1.103 -14.717 1.00 80.88 192 VAL A O 1
ATOM 1562 N N . THR A 1 193 ? 9.127 -1.930 -13.102 1.00 82.31 193 THR A N 1
ATOM 1563 C CA . THR A 1 193 ? 8.783 -3.164 -13.829 1.00 82.31 193 THR A CA 1
ATOM 1564 C C . THR A 1 193 ? 7.899 -2.889 -15.050 1.00 82.31 193 THR A C 1
ATOM 1566 O O . THR A 1 193 ? 8.166 -3.422 -16.127 1.00 82.31 193 THR A O 1
ATOM 1569 N N . ALA A 1 194 ? 6.899 -2.016 -14.925 1.00 84.25 194 ALA A N 1
ATOM 1570 C CA . ALA A 1 194 ? 6.030 -1.611 -16.030 1.00 84.25 194 ALA A CA 1
ATOM 1571 C C . ALA A 1 194 ? 6.803 -0.857 -17.125 1.00 84.25 194 ALA A C 1
ATOM 1573 O O . ALA A 1 194 ? 6.611 -1.111 -18.319 1.00 84.25 194 ALA A O 1
ATOM 1574 N N . LEU A 1 195 ? 7.735 0.018 -16.732 1.00 89.56 195 LEU A N 1
ATOM 1575 C CA . LEU A 1 195 ? 8.616 0.700 -17.674 1.00 89.56 195 LEU A CA 1
ATOM 1576 C C . LEU A 1 195 ? 9.510 -0.305 -18.412 1.00 89.56 195 LEU A C 1
ATOM 1578 O O . LEU A 1 195 ? 9.566 -0.262 -19.635 1.00 89.56 195 LEU A O 1
ATOM 1582 N N . LYS A 1 196 ? 10.127 -1.273 -17.717 1.00 89.50 196 LYS A N 1
ATOM 1583 C CA . LYS A 1 196 ? 10.916 -2.350 -18.356 1.00 89.50 196 LYS A CA 1
ATOM 1584 C C . LYS A 1 196 ? 10.124 -3.114 -19.413 1.00 89.50 196 LYS A C 1
ATOM 1586 O O . LYS A 1 196 ? 10.636 -3.355 -20.504 1.00 89.50 196 LYS A O 1
ATOM 1591 N N . HIS A 1 197 ? 8.882 -3.482 -19.097 1.00 86.62 197 HIS A N 1
ATOM 1592 C CA . HIS A 1 197 ? 8.006 -4.169 -20.044 1.00 86.62 197 HIS A CA 1
ATOM 1593 C C . HIS A 1 197 ? 7.728 -3.296 -21.273 1.00 86.62 197 HIS A C 1
ATOM 1595 O O . HIS A 1 197 ? 7.926 -3.741 -22.401 1.00 86.62 197 HIS A O 1
ATOM 1601 N N . THR A 1 198 ? 7.374 -2.027 -21.054 1.00 91.88 198 THR A N 1
ATOM 1602 C CA . THR A 1 198 ? 7.158 -1.042 -22.125 1.00 91.88 198 THR A CA 1
ATOM 1603 C C . THR A 1 198 ? 8.392 -0.891 -23.022 1.00 91.88 198 THR A C 1
ATOM 1605 O O . THR A 1 198 ? 8.274 -0.915 -24.244 1.00 91.88 198 THR A O 1
ATOM 1608 N N . LEU A 1 199 ? 9.596 -0.782 -22.447 1.00 95.50 199 LEU A N 1
ATOM 1609 C CA . LEU A 1 199 ? 10.838 -0.695 -23.225 1.00 95.50 199 LEU A CA 1
ATOM 1610 C C . LEU A 1 199 ? 11.083 -1.977 -24.037 1.00 95.50 199 LEU A C 1
ATOM 1612 O O . LEU A 1 199 ? 11.495 -1.899 -25.193 1.00 95.50 199 LEU A O 1
ATOM 1616 N N . SER A 1 200 ? 10.797 -3.152 -23.468 1.00 93.44 200 SER A N 1
ATOM 1617 C CA . SER A 1 200 ? 10.911 -4.435 -24.171 1.00 93.44 200 SER A CA 1
ATOM 1618 C C . SER A 1 200 ? 9.950 -4.540 -25.359 1.00 93.44 200 SER A C 1
ATOM 1620 O O . SER A 1 200 ? 10.361 -4.971 -26.437 1.00 93.44 200 SER A O 1
ATOM 1622 N N . GLU A 1 201 ? 8.708 -4.084 -25.198 1.00 93.38 201 GLU A N 1
ATOM 1623 C CA . GLU A 1 201 ? 7.714 -4.034 -26.273 1.00 93.38 201 GLU A CA 1
ATOM 1624 C C . GLU A 1 201 ? 8.137 -3.066 -27.386 1.00 93.38 201 GLU A C 1
ATOM 1626 O O . GLU A 1 201 ? 8.151 -3.445 -28.557 1.00 93.38 201 GLU A O 1
ATOM 1631 N N . ILE A 1 202 ? 8.586 -1.857 -27.025 1.00 95.00 202 ILE A N 1
ATOM 1632 C CA . ILE A 1 202 ? 9.118 -0.869 -27.975 1.00 95.00 202 ILE A CA 1
ATOM 1633 C C . ILE A 1 202 ? 10.300 -1.450 -28.760 1.00 95.00 202 ILE A C 1
ATOM 1635 O O . ILE A 1 202 ? 10.336 -1.337 -29.985 1.00 95.00 202 ILE A O 1
ATOM 1639 N N . ALA A 1 203 ? 11.253 -2.101 -28.085 1.00 96.75 203 ALA A N 1
ATOM 1640 C CA . ALA A 1 203 ? 12.380 -2.757 -28.746 1.00 96.75 203 ALA A CA 1
ATOM 1641 C C . ALA A 1 203 ? 11.906 -3.851 -29.718 1.00 96.75 203 ALA A C 1
ATOM 1643 O O . ALA A 1 203 ? 12.420 -3.956 -30.832 1.00 96.75 203 ALA A O 1
ATOM 1644 N N . GLY A 1 204 ? 10.902 -4.639 -29.321 1.00 94.88 204 GLY A N 1
ATOM 1645 C CA . GLY A 1 204 ? 10.280 -5.658 -30.162 1.00 94.88 204 GLY A CA 1
ATOM 1646 C C . GLY A 1 204 ? 9.640 -5.080 -31.424 1.00 94.88 204 GLY A C 1
ATOM 1647 O O . GLY A 1 204 ? 9.878 -5.599 -32.511 1.00 94.88 204 GLY A O 1
ATOM 1648 N N . GLU A 1 205 ? 8.876 -3.994 -31.296 1.00 95.25 205 GLU A N 1
ATOM 1649 C CA . GLU A 1 205 ? 8.241 -3.306 -32.425 1.00 95.25 205 GLU A CA 1
ATOM 1650 C C . GLU A 1 205 ? 9.269 -2.676 -33.371 1.00 95.25 205 GLU A C 1
ATOM 1652 O O . GLU A 1 205 ? 9.190 -2.879 -34.583 1.00 95.25 205 GLU A O 1
ATOM 1657 N N . ILE A 1 206 ? 10.283 -1.984 -32.839 1.00 95.38 206 ILE A N 1
ATOM 1658 C CA . ILE A 1 206 ? 11.361 -1.396 -33.649 1.00 95.38 206 ILE A CA 1
ATOM 1659 C C . ILE A 1 206 ? 12.123 -2.489 -34.412 1.00 95.38 206 ILE A C 1
ATOM 1661 O O . ILE A 1 206 ? 12.423 -2.335 -35.595 1.00 95.38 206 ILE A O 1
ATOM 1665 N N . ASN A 1 207 ? 12.395 -3.630 -33.775 1.00 97.06 207 ASN A N 1
ATOM 1666 C CA . ASN A 1 207 ? 13.111 -4.728 -34.421 1.00 97.06 207 ASN A CA 1
ATOM 1667 C C . ASN A 1 207 ? 12.312 -5.436 -35.523 1.00 97.06 207 ASN A C 1
ATOM 1669 O O . ASN A 1 207 ? 12.909 -6.186 -36.290 1.00 97.06 207 ASN A O 1
ATOM 1673 N N . ARG A 1 208 ? 10.997 -5.209 -35.657 1.00 96.12 208 ARG A N 1
ATOM 1674 C CA . ARG A 1 208 ? 10.224 -5.761 -36.788 1.00 96.12 208 ARG A CA 1
ATOM 1675 C C . ARG A 1 208 ? 10.621 -5.157 -38.127 1.00 96.12 208 ARG A C 1
ATOM 1677 O O . ARG A 1 208 ? 10.423 -5.799 -39.154 1.00 96.12 208 ARG A O 1
ATOM 1684 N N . VAL A 1 209 ? 11.139 -3.932 -38.108 1.00 95.69 209 VAL A N 1
ATOM 1685 C CA . VAL A 1 209 ? 11.603 -3.221 -39.305 1.00 95.69 209 VAL A CA 1
ATOM 1686 C C . VAL A 1 209 ? 13.128 -3.184 -39.407 1.00 95.69 209 VAL A C 1
ATOM 1688 O O . VAL A 1 209 ? 13.646 -2.726 -40.414 1.00 95.69 209 VAL A O 1
ATOM 1691 N N . ALA A 1 210 ? 13.846 -3.694 -38.401 1.00 95.38 210 ALA A N 1
ATOM 1692 C CA . ALA A 1 210 ? 15.302 -3.789 -38.406 1.00 95.38 210 ALA A CA 1
ATOM 1693 C C . ALA A 1 210 ? 15.798 -5.091 -39.084 1.00 95.38 210 ALA A C 1
ATOM 1695 O O . ALA A 1 210 ? 15.119 -6.119 -39.007 1.00 95.38 210 ALA A O 1
ATOM 1696 N N . PRO A 1 211 ? 17.008 -5.103 -39.679 1.00 96.88 211 PRO A N 1
ATOM 1697 C CA . PRO A 1 211 ? 17.871 -3.945 -39.910 1.00 96.88 211 PRO A CA 1
ATOM 1698 C C . PRO A 1 211 ? 17.334 -3.047 -41.036 1.00 96.88 211 PRO A C 1
ATOM 1700 O O . PRO A 1 211 ? 16.766 -3.548 -42.004 1.00 96.88 211 PRO A O 1
ATOM 1703 N N . ASP A 1 212 ? 17.569 -1.738 -40.931 1.00 97.12 212 ASP A N 1
ATOM 1704 C CA . ASP A 1 212 ? 17.124 -0.736 -41.913 1.00 97.12 212 ASP A CA 1
ATOM 1705 C C . ASP A 1 212 ? 18.228 0.289 -42.214 1.00 97.12 212 ASP A C 1
ATOM 1707 O O . ASP A 1 212 ? 19.079 0.565 -41.365 1.00 97.12 212 ASP A O 1
ATOM 1711 N N . MET A 1 213 ? 18.244 0.855 -43.421 1.00 95.75 213 MET A N 1
ATOM 1712 C CA . MET A 1 213 ? 19.200 1.907 -43.790 1.00 95.75 213 MET A CA 1
ATOM 1713 C C . MET A 1 213 ? 18.648 3.269 -43.362 1.00 95.75 213 MET A C 1
ATOM 1715 O O . MET A 1 213 ? 17.584 3.677 -43.821 1.00 95.75 213 MET A O 1
ATOM 1719 N N . LEU A 1 214 ? 19.370 3.986 -42.494 1.00 92.25 214 LEU A N 1
ATOM 1720 C CA . LEU A 1 214 ? 18.975 5.342 -42.083 1.00 92.25 214 LEU A CA 1
ATOM 1721 C C . LEU A 1 214 ? 19.394 6.393 -43.112 1.00 92.25 214 LEU A C 1
ATOM 1723 O O . LEU A 1 214 ? 18.710 7.403 -43.285 1.00 92.25 214 LEU A O 1
ATOM 1727 N N . ASP A 1 215 ? 20.522 6.148 -43.772 1.00 92.38 215 ASP A N 1
ATOM 1728 C CA . ASP A 1 215 ? 21.052 6.905 -44.901 1.00 92.38 215 ASP A CA 1
ATOM 1729 C C . ASP A 1 215 ? 21.963 5.998 -45.755 1.00 92.38 215 ASP A C 1
ATOM 1731 O O . ASP A 1 215 ? 21.947 4.777 -45.594 1.00 92.38 215 ASP A O 1
ATOM 1735 N N . ASP A 1 216 ? 22.728 6.576 -46.685 1.00 93.75 216 ASP A N 1
ATOM 1736 C CA . ASP A 1 216 ? 23.596 5.827 -47.603 1.00 93.75 216 ASP A CA 1
ATOM 1737 C C . ASP A 1 216 ? 24.786 5.135 -46.897 1.00 93.75 216 ASP A C 1
ATOM 1739 O O . ASP A 1 216 ? 25.374 4.212 -47.456 1.00 93.75 216 ASP A O 1
ATOM 1743 N N . GLU A 1 217 ? 25.142 5.539 -45.671 1.00 92.69 217 GLU A N 1
ATOM 1744 C CA . GLU A 1 217 ? 26.372 5.113 -44.982 1.00 92.69 217 GLU A CA 1
ATOM 1745 C C . GLU A 1 217 ? 26.102 4.377 -43.655 1.00 92.69 217 GLU A C 1
ATOM 1747 O O . GLU A 1 217 ? 26.928 3.569 -43.211 1.00 92.69 217 GLU A O 1
ATOM 1752 N N . ILE A 1 218 ? 24.958 4.633 -43.012 1.00 94.69 218 ILE A N 1
ATOM 1753 C CA . ILE A 1 218 ? 24.599 4.169 -41.670 1.00 94.69 218 ILE A CA 1
ATOM 1754 C C . ILE A 1 218 ? 23.407 3.215 -41.744 1.00 94.69 218 ILE A C 1
ATOM 1756 O O . ILE A 1 218 ? 22.271 3.592 -42.046 1.00 94.69 218 ILE A O 1
ATOM 1760 N N . ARG A 1 219 ? 23.654 1.968 -41.347 1.00 96.94 219 ARG A N 1
ATOM 1761 C CA . ARG A 1 219 ? 22.612 0.972 -41.115 1.00 96.94 219 ARG A CA 1
ATOM 1762 C C . ARG A 1 219 ? 22.227 0.951 -39.642 1.00 96.94 219 ARG A C 1
ATOM 1764 O O . ARG A 1 219 ? 23.081 0.818 -38.766 1.00 96.94 219 ARG A O 1
ATOM 1771 N N . PHE A 1 220 ? 20.937 1.029 -39.367 1.00 97.25 220 PHE A N 1
ATOM 1772 C CA . PHE A 1 220 ? 20.371 0.662 -38.082 1.00 97.25 220 PHE A CA 1
ATOM 1773 C C . PHE A 1 220 ? 20.270 -0.866 -37.989 1.00 97.25 220 PHE A C 1
ATOM 1775 O O . PHE A 1 220 ? 19.597 -1.497 -38.801 1.00 97.25 220 PHE A O 1
ATOM 1782 N N . ASP A 1 221 ? 20.965 -1.472 -37.023 1.00 97.31 221 ASP A N 1
ATOM 1783 C CA . ASP A 1 221 ? 21.048 -2.932 -36.914 1.00 97.31 221 ASP A CA 1
ATOM 1784 C C . ASP A 1 221 ? 19.934 -3.513 -36.040 1.00 97.31 221 ASP A C 1
ATOM 1786 O O . ASP A 1 221 ? 19.275 -4.473 -36.434 1.00 97.31 221 ASP A O 1
ATOM 1790 N N . SER A 1 222 ? 19.764 -2.977 -34.827 1.00 97.69 222 SER A N 1
ATOM 1791 C CA . SER A 1 222 ? 18.830 -3.508 -33.826 1.00 97.69 222 SER A CA 1
ATOM 1792 C C . SER A 1 222 ? 18.674 -2.570 -32.630 1.00 97.69 222 SER A C 1
ATOM 1794 O O . SER A 1 222 ? 19.590 -1.801 -32.325 1.00 97.69 222 SER A O 1
ATOM 1796 N N . VAL A 1 223 ? 17.587 -2.737 -31.877 1.00 97.56 223 VAL A N 1
ATOM 1797 C CA . VAL A 1 223 ? 17.419 -2.208 -30.513 1.00 97.56 223 VAL A CA 1
ATOM 1798 C C . VAL A 1 223 ? 17.245 -3.345 -29.524 1.00 97.56 223 VAL A C 1
ATOM 1800 O O . VAL A 1 223 ? 16.574 -4.329 -29.812 1.00 97.56 223 VAL A O 1
ATOM 1803 N N . GLN A 1 224 ? 17.807 -3.218 -28.330 1.00 96.38 224 GLN A N 1
ATOM 1804 C CA . GLN A 1 224 ? 17.545 -4.145 -27.232 1.00 96.38 224 GLN A CA 1
ATOM 1805 C C . GLN A 1 224 ? 17.105 -3.368 -25.997 1.00 96.38 224 GLN A C 1
ATOM 1807 O O . GLN A 1 224 ? 17.590 -2.271 -25.750 1.00 96.38 224 GLN A O 1
ATOM 1812 N N . ALA A 1 225 ? 16.178 -3.929 -25.225 1.00 94.44 225 ALA A N 1
ATOM 1813 C CA . ALA A 1 225 ? 15.828 -3.393 -23.918 1.00 94.44 225 ALA A CA 1
ATOM 1814 C C . ALA A 1 225 ? 16.609 -4.160 -22.850 1.00 94.44 225 ALA A C 1
ATOM 1816 O O . ALA A 1 225 ? 16.430 -5.370 -22.698 1.00 94.44 225 ALA A O 1
ATOM 1817 N N . ASN A 1 226 ? 17.470 -3.457 -22.126 1.00 91.81 226 ASN A N 1
ATOM 1818 C CA . ASN A 1 226 ? 18.254 -3.991 -21.027 1.00 91.81 226 ASN A CA 1
ATOM 1819 C C . ASN A 1 226 ? 17.993 -3.142 -19.784 1.00 91.81 226 ASN A C 1
ATOM 1821 O O . ASN A 1 226 ? 18.389 -1.981 -19.716 1.00 91.81 226 ASN A O 1
ATOM 1825 N N . ASP A 1 227 ? 17.292 -3.715 -18.809 1.00 90.56 227 ASP A N 1
ATOM 1826 C CA . ASP A 1 227 ? 16.840 -2.993 -17.620 1.00 90.56 227 ASP A CA 1
ATOM 1827 C C . ASP A 1 227 ? 16.025 -1.733 -17.999 1.00 90.56 227 ASP A C 1
ATOM 1829 O O . ASP A 1 227 ? 15.005 -1.851 -18.678 1.00 90.56 227 ASP A O 1
ATOM 1833 N N . LEU A 1 228 ? 16.452 -0.535 -17.595 1.00 93.94 228 LEU A N 1
ATOM 1834 C CA . LEU A 1 228 ? 15.820 0.737 -17.976 1.00 93.94 228 LEU A CA 1
ATOM 1835 C C . LEU A 1 228 ? 16.461 1.390 -19.211 1.00 93.94 228 LEU A C 1
ATOM 1837 O O . LEU A 1 228 ? 16.248 2.575 -19.470 1.00 93.94 228 LEU A O 1
ATOM 1841 N N . THR A 1 229 ? 17.255 0.643 -19.976 1.00 96.38 229 THR A N 1
ATOM 1842 C CA . THR A 1 229 ? 18.019 1.164 -21.110 1.00 96.38 229 THR A CA 1
ATOM 1843 C C . THR A 1 229 ? 17.551 0.566 -22.433 1.00 96.38 229 THR A C 1
ATOM 1845 O O . THR A 1 229 ? 17.487 -0.650 -22.592 1.00 96.38 229 THR A O 1
ATOM 1848 N N . LEU A 1 230 ? 17.258 1.426 -23.411 1.00 97.25 230 LEU A N 1
ATOM 1849 C 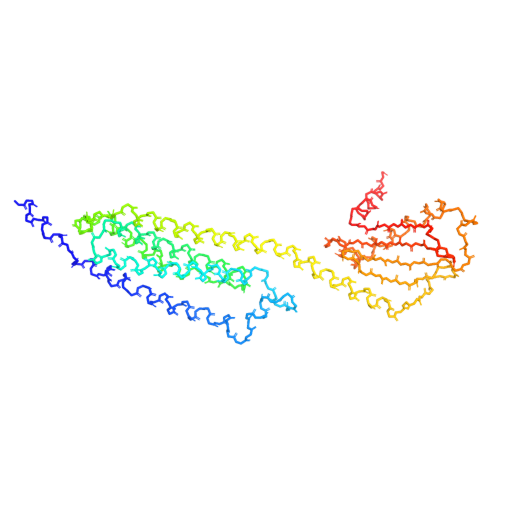CA . LEU A 1 230 ? 17.119 1.034 -24.814 1.00 97.25 230 LEU A CA 1
ATOM 1850 C C . LEU A 1 230 ? 18.473 1.169 -25.507 1.00 97.25 230 LEU A C 1
ATOM 1852 O O . LEU A 1 230 ? 18.964 2.276 -25.713 1.00 97.25 230 LEU A O 1
ATOM 1856 N N . GLU A 1 231 ? 19.076 0.044 -25.861 1.00 97.62 231 GLU A N 1
ATOM 1857 C CA . GLU A 1 231 ? 20.379 -0.054 -26.509 1.00 97.62 231 GLU A CA 1
ATOM 1858 C C . GLU A 1 231 ? 20.211 -0.143 -28.031 1.00 97.62 231 GLU A C 1
ATOM 1860 O O . GLU A 1 231 ? 19.904 -1.199 -28.583 1.00 97.62 231 GLU A O 1
ATOM 1865 N N . TYR A 1 232 ? 20.415 0.980 -28.714 1.00 97.75 232 TYR A N 1
ATOM 1866 C CA . TYR A 1 232 ? 20.430 1.096 -30.166 1.00 97.75 232 TYR A CA 1
ATOM 1867 C C . TYR A 1 232 ? 21.816 0.764 -30.719 1.00 97.75 232 TYR A C 1
ATOM 1869 O O . TYR A 1 232 ? 22.837 1.316 -30.287 1.00 97.75 232 TYR A O 1
ATOM 1877 N N . ARG A 1 233 ? 21.843 -0.089 -31.741 1.00 98.19 233 ARG A N 1
ATOM 1878 C CA . ARG A 1 233 ? 23.054 -0.487 -32.452 1.00 98.19 233 ARG A CA 1
ATOM 1879 C C . ARG A 1 233 ? 23.005 -0.039 -33.908 1.00 98.19 233 ARG A C 1
ATOM 1881 O O . ARG A 1 233 ? 22.036 -0.322 -34.611 1.00 98.19 233 ARG A O 1
ATOM 1888 N N . TYR A 1 234 ? 24.076 0.611 -34.347 1.00 97.50 234 TYR A N 1
ATOM 1889 C CA . TYR A 1 234 ? 24.255 1.088 -35.715 1.00 97.50 234 TYR A CA 1
ATOM 1890 C C . TYR A 1 234 ? 25.593 0.608 -36.277 1.00 97.50 234 TYR A C 1
ATOM 1892 O O . TYR A 1 234 ? 26.578 0.543 -35.537 1.00 97.50 234 TYR A O 1
ATOM 1900 N N . SER A 1 235 ? 25.652 0.358 -37.583 1.00 97.31 235 SER A N 1
ATOM 1901 C CA . SER A 1 235 ? 26.875 -0.003 -38.304 1.00 97.31 235 SER A CA 1
ATOM 1902 C C . SER A 1 235 ? 27.109 0.941 -39.477 1.00 97.31 235 SER A C 1
ATOM 1904 O O . SER A 1 235 ? 26.198 1.193 -40.265 1.00 97.31 235 SER A O 1
ATOM 1906 N N . LEU A 1 236 ? 28.339 1.431 -39.619 1.00 95.69 236 LEU A N 1
ATOM 1907 C CA . LEU A 1 236 ? 28.789 2.103 -40.835 1.00 95.69 236 LEU A CA 1
ATOM 1908 C C . LEU A 1 236 ? 29.203 1.037 -41.846 1.00 95.69 236 LEU A C 1
ATOM 1910 O O . LEU A 1 236 ? 30.117 0.258 -41.581 1.00 95.69 236 LEU A O 1
ATOM 1914 N N . ILE A 1 237 ? 28.532 0.993 -42.994 1.00 93.50 237 ILE A N 1
ATOM 1915 C CA . ILE A 1 237 ? 28.650 -0.142 -43.923 1.00 93.50 237 ILE A CA 1
ATOM 1916 C C . ILE A 1 237 ? 29.887 -0.084 -44.832 1.00 93.50 237 ILE A C 1
ATOM 1918 O O . ILE A 1 237 ? 30.301 -1.118 -45.351 1.00 93.50 237 ILE A O 1
ATOM 1922 N N . GLU A 1 238 ? 30.510 1.089 -44.983 1.00 92.62 238 GLU A N 1
ATOM 1923 C CA . GLU A 1 238 ? 31.654 1.304 -45.889 1.00 92.62 238 GLU A CA 1
ATOM 1924 C C . GLU A 1 238 ? 32.939 1.781 -45.192 1.00 92.62 238 GLU A C 1
ATOM 1926 O O . GLU A 1 238 ? 33.974 1.956 -45.836 1.00 92.62 238 GLU A O 1
ATOM 1931 N N . TYR A 1 239 ? 32.912 1.979 -43.871 1.00 90.56 239 TYR A N 1
ATOM 1932 C CA . TYR A 1 239 ? 34.035 2.566 -43.139 1.00 90.56 239 TYR A CA 1
ATOM 1933 C C . TYR A 1 239 ? 34.636 1.595 -42.128 1.00 90.56 239 TYR A C 1
ATOM 1935 O O . TYR A 1 239 ? 33.919 0.976 -41.346 1.00 90.56 239 TYR A O 1
ATOM 1943 N N . GLU A 1 240 ? 35.968 1.521 -42.100 1.00 93.50 240 GLU A N 1
ATOM 1944 C CA . GLU A 1 240 ? 36.718 0.879 -41.017 1.00 93.50 240 GLU A CA 1
ATOM 1945 C C . GLU A 1 240 ? 37.257 1.938 -40.058 1.00 93.50 240 GLU A C 1
ATOM 1947 O O . GLU A 1 240 ? 37.787 2.977 -40.473 1.00 93.50 240 GLU A O 1
ATOM 1952 N N . LYS A 1 241 ? 37.227 1.630 -38.762 1.00 92.44 241 LYS A N 1
ATOM 1953 C CA . LYS A 1 241 ? 37.733 2.492 -37.692 1.00 92.44 241 LYS A CA 1
ATOM 1954 C C . LYS A 1 241 ? 39.170 2.948 -37.931 1.00 92.44 241 LYS A C 1
ATOM 1956 O O . LYS A 1 241 ? 39.518 4.088 -37.634 1.00 92.44 241 LYS A O 1
ATOM 1961 N N . LYS A 1 242 ? 39.998 2.073 -38.508 1.00 92.81 242 LYS A N 1
ATOM 1962 C CA . LYS A 1 242 ? 41.410 2.327 -38.828 1.00 92.81 242 LYS A CA 1
ATOM 1963 C C . LYS A 1 242 ? 41.627 3.546 -39.732 1.00 92.81 242 LYS A C 1
ATOM 1965 O O . LYS A 1 242 ? 42.675 4.183 -39.638 1.00 92.81 242 LYS A O 1
ATOM 1970 N N . TYR A 1 243 ? 40.667 3.857 -40.599 1.00 91.06 243 TYR A N 1
ATOM 1971 C CA . TYR A 1 243 ? 40.760 4.951 -41.569 1.00 91.06 243 TYR A CA 1
ATOM 1972 C C . TYR A 1 243 ? 39.919 6.173 -41.171 1.00 91.06 243 TYR A C 1
ATOM 1974 O O . TYR A 1 243 ? 39.819 7.126 -41.942 1.00 91.06 243 TYR A O 1
ATOM 1982 N N . MET A 1 244 ? 39.336 6.169 -39.968 1.00 88.81 244 MET A N 1
ATOM 1983 C CA . MET A 1 244 ? 38.424 7.204 -39.492 1.00 88.81 244 MET A CA 1
ATOM 1984 C C . MET A 1 244 ? 39.016 8.006 -38.330 1.00 88.81 244 MET A C 1
ATOM 1986 O O . MET A 1 244 ? 39.596 7.462 -37.392 1.00 88.81 244 MET A O 1
ATOM 1990 N N . ASP A 1 245 ? 38.779 9.317 -38.339 1.00 93.50 245 ASP A N 1
ATOM 1991 C CA . ASP A 1 245 ? 38.952 10.143 -37.145 1.00 93.50 245 ASP A CA 1
ATOM 1992 C C . ASP A 1 245 ? 37.717 10.011 -36.241 1.00 93.50 245 ASP A C 1
ATOM 1994 O O . ASP A 1 245 ? 36.726 10.733 -36.374 1.00 93.50 245 ASP A O 1
ATOM 1998 N N . VAL A 1 246 ? 37.785 9.058 -35.312 1.00 92.88 246 VAL A N 1
ATOM 1999 C CA . VAL A 1 246 ? 36.709 8.746 -34.359 1.00 92.88 246 VAL A CA 1
ATOM 2000 C C . VAL A 1 246 ? 36.352 9.941 -33.465 1.00 92.88 246 VAL A C 1
ATOM 2002 O O . VAL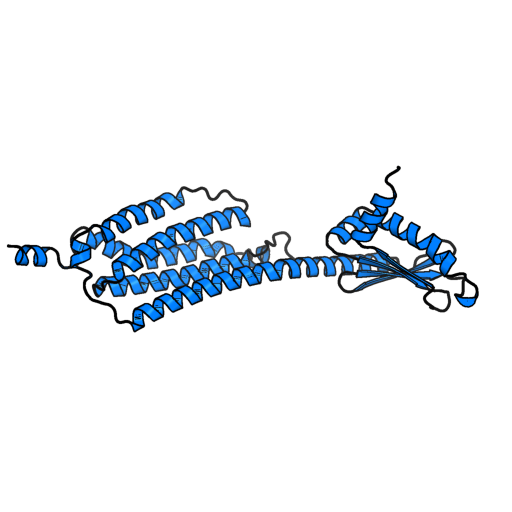 A 1 246 ? 35.188 10.114 -33.094 1.00 92.88 246 VAL A O 1
ATOM 2005 N N . ASN A 1 247 ? 37.325 10.795 -33.133 1.00 93.38 247 ASN A N 1
ATOM 2006 C CA . ASN A 1 247 ? 37.083 11.971 -32.296 1.00 93.38 247 ASN A CA 1
ATOM 2007 C C . ASN A 1 247 ? 36.281 13.019 -33.064 1.00 93.38 247 ASN A C 1
ATOM 2009 O O . ASN A 1 247 ? 35.330 13.593 -32.529 1.00 93.38 247 ASN A O 1
ATOM 2013 N N . LYS A 1 248 ? 36.634 13.235 -34.335 1.00 93.12 248 LYS A N 1
ATOM 2014 C CA . LYS A 1 248 ? 35.884 14.114 -35.232 1.00 93.12 248 LYS A CA 1
ATOM 2015 C C . LYS A 1 248 ? 34.483 13.575 -35.515 1.00 93.12 248 LYS A C 1
ATOM 2017 O O . LYS A 1 248 ? 33.528 14.344 -35.493 1.00 93.12 248 LYS A O 1
ATOM 2022 N N . PHE A 1 249 ? 34.341 12.268 -35.727 1.00 92.44 249 PHE A N 1
ATOM 2023 C CA . PHE A 1 249 ? 33.030 11.633 -35.866 1.00 92.44 249 PHE A CA 1
ATOM 2024 C C . PHE A 1 249 ? 32.163 11.872 -34.619 1.00 92.44 249 PHE A C 1
ATOM 2026 O O . PHE A 1 249 ? 31.043 12.371 -34.716 1.00 92.44 249 PHE A O 1
ATOM 2033 N N . SER A 1 250 ? 32.716 11.612 -33.431 1.00 93.31 250 SER A N 1
ATOM 2034 C CA . SER A 1 250 ? 32.008 11.773 -32.155 1.00 93.31 250 SER A CA 1
ATOM 2035 C C . SER A 1 250 ? 31.591 13.223 -31.888 1.00 93.31 250 SER A C 1
ATOM 2037 O O . SER A 1 250 ? 30.474 13.460 -31.431 1.00 93.31 250 SER A O 1
ATOM 2039 N N . SER A 1 251 ? 32.452 14.201 -32.196 1.00 93.25 251 SER A N 1
ATOM 2040 C CA . SER A 1 251 ? 32.161 15.623 -31.960 1.00 93.25 251 SER A CA 1
ATOM 2041 C C . SER A 1 251 ? 31.059 16.182 -32.863 1.00 93.25 251 SER A C 1
ATOM 2043 O O . SER A 1 251 ? 30.416 17.166 -32.497 1.00 93.25 251 SER A O 1
ATOM 2045 N N . ILE A 1 252 ? 30.807 15.540 -34.006 1.00 91.62 252 ILE A N 1
ATOM 2046 C CA . ILE A 1 252 ? 29.735 15.901 -34.939 1.00 91.62 252 ILE A CA 1
ATOM 2047 C C . ILE A 1 252 ? 28.447 15.134 -34.611 1.00 91.62 252 ILE A C 1
ATOM 2049 O O . ILE A 1 252 ? 27.374 15.736 -34.539 1.00 91.62 252 ILE A O 1
ATOM 2053 N N . MET A 1 253 ? 28.543 13.822 -34.381 1.00 91.69 253 MET A N 1
ATOM 2054 C CA . MET A 1 253 ? 27.373 12.951 -34.236 1.00 91.69 253 MET A CA 1
ATOM 2055 C C . MET A 1 253 ? 26.696 13.062 -32.871 1.00 91.69 253 MET A C 1
ATOM 2057 O O . MET A 1 253 ? 25.474 13.184 -32.806 1.00 91.69 253 MET A O 1
ATOM 2061 N N . ILE A 1 254 ? 27.457 13.075 -31.772 1.00 93.00 254 ILE A N 1
ATOM 2062 C CA . ILE A 1 254 ? 26.883 13.055 -30.416 1.00 93.00 254 ILE A CA 1
ATOM 2063 C C . ILE A 1 254 ? 25.939 14.248 -30.162 1.00 93.00 254 ILE A C 1
ATOM 2065 O O . ILE A 1 254 ? 24.821 14.023 -29.691 1.00 93.00 254 ILE A O 1
ATOM 2069 N N . PRO A 1 255 ? 26.297 15.506 -30.500 1.00 92.69 255 PRO A N 1
ATOM 2070 C CA . PRO A 1 255 ? 25.391 16.639 -30.302 1.00 92.69 255 PRO A CA 1
ATOM 2071 C C . PRO A 1 255 ? 24.111 16.567 -31.144 1.00 92.69 255 PRO A C 1
ATOM 2073 O O . PRO A 1 255 ? 23.095 17.151 -30.757 1.00 92.69 255 PRO A O 1
ATOM 2076 N N . ARG A 1 256 ? 24.156 15.889 -32.299 1.00 92.44 256 ARG A N 1
ATOM 2077 C CA . ARG A 1 256 ? 22.991 15.677 -33.164 1.00 92.44 256 ARG A CA 1
ATOM 2078 C C . ARG A 1 256 ? 22.049 14.631 -32.568 1.00 92.44 256 ARG A C 1
ATOM 2080 O O . ARG A 1 256 ? 20.866 14.925 -32.463 1.00 92.44 256 ARG A O 1
ATOM 2087 N N . ILE A 1 257 ? 22.579 13.504 -32.092 1.00 94.00 257 ILE A N 1
ATOM 2088 C CA . ILE A 1 257 ? 21.800 12.437 -31.435 1.00 94.00 257 ILE A CA 1
ATOM 2089 C C . ILE A 1 257 ? 21.052 12.996 -30.223 1.00 94.00 257 ILE A C 1
ATOM 2091 O O . ILE A 1 257 ? 19.826 12.989 -30.195 1.00 94.00 257 ILE A O 1
ATOM 2095 N N . ILE A 1 258 ? 21.778 13.635 -29.293 1.00 94.12 258 ILE A N 1
ATOM 2096 C CA . ILE A 1 258 ? 21.172 14.268 -28.109 1.00 94.12 258 ILE A CA 1
ATOM 2097 C C . ILE A 1 258 ? 20.072 15.251 -28.531 1.00 94.12 258 ILE A C 1
ATOM 2099 O O . ILE A 1 258 ? 19.025 15.349 -27.900 1.00 94.12 258 ILE A O 1
ATOM 2103 N N . ARG A 1 259 ? 20.285 16.015 -29.607 1.00 91.94 259 ARG A N 1
ATOM 2104 C CA . ARG A 1 259 ? 19.284 16.967 -30.093 1.00 91.94 259 ARG A CA 1
ATOM 2105 C C . ARG A 1 259 ? 18.026 16.269 -30.603 1.00 91.94 259 ARG A C 1
ATOM 2107 O O . ARG A 1 259 ? 16.945 16.763 -30.298 1.00 91.94 259 ARG A O 1
ATOM 2114 N N . GLU A 1 260 ? 18.163 15.218 -31.398 1.00 92.12 260 GLU A N 1
ATOM 2115 C CA . GLU A 1 260 ? 17.039 14.490 -31.990 1.00 92.12 260 GLU A CA 1
ATOM 2116 C C . GLU A 1 260 ? 16.208 13.793 -30.901 1.00 92.12 260 GLU A C 1
ATOM 2118 O O . GLU A 1 260 ? 14.997 14.021 -30.827 1.00 92.12 260 GLU A O 1
ATOM 2123 N N . ASP A 1 261 ? 16.857 13.094 -29.966 1.00 94.44 261 ASP A N 1
ATOM 2124 C CA . ASP A 1 261 ? 16.179 12.402 -28.861 1.00 94.44 261 ASP A CA 1
ATOM 2125 C C . ASP A 1 261 ? 15.447 13.378 -27.935 1.00 94.44 261 ASP A C 1
ATOM 2127 O O . ASP A 1 261 ? 14.279 13.184 -27.596 1.00 94.44 261 ASP A O 1
ATOM 2131 N N . CYS A 1 262 ? 16.087 14.496 -27.578 1.00 93.56 262 CYS A N 1
ATOM 2132 C CA . CYS A 1 262 ? 15.486 15.494 -26.692 1.00 93.56 262 CYS A CA 1
ATOM 2133 C C . CYS A 1 262 ? 14.394 16.353 -27.362 1.00 93.56 262 CYS A C 1
ATOM 2135 O O . CYS A 1 262 ? 13.716 17.124 -26.669 1.00 93.56 262 CYS A O 1
ATOM 2137 N N . LEU A 1 263 ? 14.236 16.279 -28.691 1.00 92.69 263 LEU A N 1
ATOM 2138 C CA . LEU A 1 263 ? 13.132 16.905 -29.431 1.00 92.69 263 LEU A CA 1
ATOM 2139 C C . LEU A 1 263 ? 11.923 15.972 -29.567 1.00 92.69 263 LEU A C 1
ATOM 2141 O O . LEU A 1 263 ? 10.796 16.453 -29.724 1.00 92.69 263 LEU A O 1
ATOM 2145 N N . ASN A 1 264 ? 12.132 14.660 -29.484 1.00 91.88 264 ASN A N 1
ATOM 2146 C CA . ASN A 1 264 ? 11.065 13.681 -29.584 1.00 91.88 264 ASN A CA 1
ATOM 2147 C C . ASN A 1 264 ? 10.298 13.574 -28.256 1.00 91.88 264 ASN A C 1
ATOM 2149 O O . ASN A 1 264 ? 10.797 13.057 -27.260 1.00 91.88 264 ASN A O 1
ATOM 2153 N N . LYS A 1 265 ? 9.044 14.040 -28.246 1.00 89.50 265 LYS A N 1
ATOM 2154 C CA . LYS A 1 265 ? 8.201 14.053 -27.038 1.00 89.50 265 LYS A CA 1
ATOM 2155 C C . LYS A 1 265 ? 7.981 12.661 -26.442 1.00 89.50 265 LYS A C 1
ATOM 2157 O O . LYS A 1 265 ? 7.966 12.547 -25.224 1.00 89.50 265 LYS A O 1
ATOM 2162 N N . ASN A 1 266 ? 7.844 11.627 -27.272 1.00 88.88 266 ASN A N 1
ATOM 2163 C CA . ASN A 1 266 ? 7.599 10.264 -26.795 1.00 88.88 266 ASN A CA 1
ATOM 2164 C C . ASN A 1 266 ? 8.827 9.723 -26.053 1.00 88.88 266 ASN A C 1
ATOM 2166 O O . ASN A 1 266 ? 8.698 9.140 -24.983 1.00 88.88 266 ASN A O 1
ATOM 2170 N N . ILE A 1 267 ? 10.020 9.998 -26.584 1.00 91.88 267 ILE A N 1
ATOM 2171 C CA . ILE A 1 267 ? 11.295 9.626 -25.960 1.00 91.88 267 ILE A CA 1
ATOM 2172 C C . ILE A 1 267 ? 11.503 10.403 -24.652 1.00 91.88 267 ILE A C 1
ATOM 2174 O O . ILE A 1 267 ? 11.892 9.823 -23.641 1.00 91.88 267 ILE A O 1
ATOM 2178 N N . VAL A 1 268 ? 11.180 11.701 -24.636 1.00 89.38 268 VAL A N 1
ATOM 2179 C CA . VAL A 1 268 ? 11.266 12.533 -23.425 1.00 89.38 268 VAL A CA 1
ATOM 2180 C C . VAL A 1 268 ? 10.378 12.001 -22.299 1.00 89.38 268 VAL A C 1
ATOM 2182 O O . VAL A 1 268 ? 10.844 11.949 -21.165 1.00 89.38 268 VAL A O 1
ATOM 2185 N N . VAL A 1 269 ? 9.153 11.553 -22.595 1.00 89.94 269 VAL A N 1
ATOM 2186 C CA . VAL A 1 269 ? 8.257 10.957 -21.584 1.00 89.94 269 VAL A CA 1
ATOM 2187 C C . VAL A 1 269 ? 8.876 9.702 -20.959 1.00 89.94 269 VAL A C 1
ATOM 2189 O O . VAL A 1 269 ? 8.840 9.551 -19.741 1.00 89.94 269 VAL A O 1
ATOM 2192 N N . LEU A 1 270 ? 9.508 8.837 -21.758 1.00 91.75 270 LEU A N 1
ATOM 2193 C CA . LEU A 1 270 ? 10.197 7.648 -21.239 1.00 91.75 270 LEU A CA 1
ATOM 2194 C C . LEU A 1 270 ? 11.379 8.032 -20.333 1.00 91.75 270 LEU A C 1
ATOM 2196 O O . LEU A 1 270 ? 11.547 7.466 -19.254 1.00 91.75 270 LEU A O 1
ATOM 2200 N N . MET A 1 271 ? 12.174 9.033 -20.725 1.00 92.25 271 MET A N 1
ATOM 2201 C CA . MET A 1 271 ? 13.294 9.525 -19.908 1.00 92.25 271 MET A CA 1
ATOM 2202 C C . MET A 1 271 ? 12.834 10.200 -18.608 1.00 92.25 271 MET A C 1
ATOM 2204 O O . MET A 1 271 ? 13.520 10.119 -17.591 1.00 92.25 271 MET A O 1
ATOM 2208 N N . GLU A 1 272 ? 11.668 10.850 -18.603 1.00 88.56 272 GLU A N 1
ATOM 2209 C CA . GLU A 1 272 ? 11.061 11.407 -17.386 1.00 88.56 272 GLU A CA 1
ATOM 2210 C C . GLU A 1 272 ? 10.647 10.320 -16.386 1.00 88.56 272 GLU A C 1
ATOM 2212 O O . GLU A 1 272 ? 10.690 10.567 -15.181 1.00 88.56 272 GLU A O 1
ATOM 2217 N N . GLN A 1 273 ? 10.331 9.117 -16.871 1.00 87.75 273 GLN A N 1
ATOM 2218 C CA . GLN A 1 273 ? 10.051 7.931 -16.057 1.00 87.75 273 GLN A CA 1
ATOM 2219 C C . GLN A 1 273 ? 11.323 7.160 -15.647 1.00 87.75 273 GLN A C 1
ATOM 2221 O O . GLN A 1 273 ? 11.233 6.177 -14.916 1.00 87.75 273 GLN A O 1
ATOM 2226 N N . GLY A 1 274 ? 12.509 7.610 -16.075 1.00 91.06 274 GLY A N 1
ATOM 2227 C CA . GLY A 1 274 ? 13.803 7.024 -15.709 1.00 91.06 274 GLY A CA 1
ATOM 2228 C C . GLY A 1 274 ? 14.458 6.153 -16.784 1.00 91.06 274 GLY A C 1
ATOM 2229 O O . GLY A 1 274 ? 15.479 5.531 -16.497 1.00 91.06 274 GLY A O 1
ATOM 2230 N N . ALA A 1 275 ? 13.913 6.102 -18.005 1.00 94.19 275 ALA A N 1
ATOM 2231 C CA . ALA A 1 275 ? 14.548 5.385 -19.108 1.00 94.19 275 ALA A CA 1
ATOM 2232 C C . ALA A 1 275 ? 15.822 6.093 -19.608 1.00 94.19 275 ALA A C 1
ATOM 2234 O O . ALA A 1 275 ? 15.937 7.320 -19.559 1.00 94.19 275 ALA A O 1
ATOM 2235 N N . VAL A 1 276 ? 16.750 5.311 -20.156 1.00 96.88 276 VAL A N 1
ATOM 2236 C CA . VAL A 1 276 ? 17.989 5.782 -20.790 1.00 96.88 276 VAL A CA 1
ATOM 2237 C C . VAL A 1 276 ? 18.053 5.252 -22.219 1.00 96.88 276 VAL A C 1
ATOM 2239 O O . VAL A 1 276 ? 17.753 4.087 -22.468 1.00 96.88 276 VAL A O 1
ATOM 2242 N N . LEU A 1 277 ? 18.456 6.082 -23.177 1.00 97.62 277 LEU A N 1
ATOM 2243 C CA . LEU A 1 277 ? 18.694 5.648 -24.554 1.00 97.62 277 LEU A CA 1
ATOM 2244 C C . LEU A 1 277 ? 20.197 5.557 -24.801 1.00 97.62 277 LEU A C 1
ATOM 2246 O O . LEU A 1 277 ? 20.900 6.552 -24.690 1.00 97.62 277 LEU A O 1
ATOM 2250 N N . SER A 1 278 ? 20.707 4.375 -25.129 1.00 97.88 278 SER A N 1
ATOM 2251 C CA . SER A 1 278 ? 22.122 4.145 -25.416 1.00 97.88 278 SER A CA 1
ATOM 2252 C C . SER A 1 278 ? 22.319 3.923 -26.908 1.00 97.88 278 SER A C 1
ATOM 2254 O O . SER A 1 278 ? 21.879 2.918 -27.451 1.00 97.88 278 SER A O 1
ATOM 2256 N N . HIS A 1 279 ? 22.988 4.852 -27.584 1.00 97.88 279 HIS A N 1
ATOM 2257 C CA . HIS A 1 279 ? 23.291 4.758 -29.011 1.00 97.88 279 HIS A CA 1
ATOM 2258 C C . HIS A 1 279 ? 24.743 4.340 -29.191 1.00 97.88 279 HIS A C 1
ATOM 2260 O O . HIS A 1 279 ? 25.640 5.057 -28.745 1.00 97.88 279 HIS A O 1
ATOM 2266 N N . THR A 1 280 ? 24.995 3.217 -29.866 1.00 97.75 280 THR A N 1
ATOM 2267 C CA . THR A 1 280 ? 26.357 2.742 -30.149 1.00 97.75 280 THR A CA 1
ATOM 2268 C C . THR A 1 280 ? 26.566 2.468 -31.633 1.00 97.75 280 THR A C 1
ATOM 2270 O O . THR A 1 280 ? 25.811 1.725 -32.257 1.00 97.75 280 THR A O 1
ATOM 2273 N N . TYR A 1 281 ? 27.636 3.047 -32.175 1.00 97.19 281 TYR A N 1
ATOM 2274 C CA . TYR A 1 281 ? 28.044 2.933 -33.570 1.00 97.19 281 TYR A CA 1
ATOM 2275 C C . TYR A 1 281 ? 29.245 2.004 -33.702 1.00 97.19 281 TYR A C 1
ATOM 2277 O O . TYR A 1 281 ? 30.211 2.106 -32.937 1.00 97.19 281 TYR A O 1
ATOM 2285 N N . PHE A 1 282 ? 29.194 1.142 -34.707 1.00 97.06 282 PHE A N 1
ATOM 2286 C CA . PHE A 1 282 ? 30.230 0.187 -35.067 1.00 97.06 282 PHE A CA 1
ATOM 2287 C 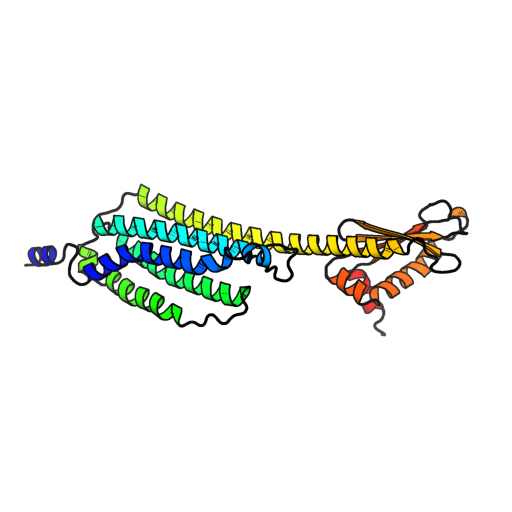C . PHE A 1 282 ? 30.696 0.429 -36.502 1.00 97.06 282 PHE A C 1
ATOM 2289 O O . PHE A 1 282 ? 29.965 0.983 -37.320 1.00 97.06 282 PHE A O 1
ATOM 2296 N N . ASP A 1 283 ? 31.933 0.053 -36.792 1.00 95.81 283 ASP A N 1
ATOM 2297 C CA . ASP A 1 283 ? 32.473 0.058 -38.149 1.00 95.81 283 ASP A CA 1
ATOM 2298 C C . ASP A 1 283 ? 32.054 -1.212 -38.918 1.00 95.81 283 ASP A C 1
ATOM 2300 O O . ASP A 1 283 ? 31.389 -2.092 -38.358 1.00 95.81 283 ASP A O 1
ATOM 2304 N N . LEU A 1 284 ? 32.465 -1.341 -40.184 1.00 94.25 284 LEU A N 1
ATOM 2305 C CA . LEU A 1 284 ? 32.105 -2.498 -41.017 1.00 94.25 284 LEU A CA 1
ATOM 2306 C C . LEU A 1 284 ? 32.631 -3.842 -40.468 1.00 94.25 284 LEU A C 1
ATOM 2308 O O . LEU A 1 284 ? 32.095 -4.897 -40.804 1.00 94.25 284 LEU A O 1
ATOM 2312 N N . ASN A 1 285 ? 33.656 -3.812 -39.607 1.00 94.81 285 ASN A N 1
ATOM 2313 C CA . ASN A 1 285 ? 34.252 -4.982 -38.957 1.00 94.81 285 ASN A CA 1
ATOM 2314 C C . ASN A 1 285 ? 33.639 -5.274 -37.573 1.00 94.81 285 ASN A C 1
ATOM 2316 O O . ASN A 1 285 ? 34.017 -6.251 -36.922 1.00 94.81 285 ASN A O 1
ATOM 2320 N N . GLY A 1 286 ? 32.700 -4.447 -37.104 1.00 93.06 286 GLY A N 1
ATOM 2321 C CA . GLY A 1 286 ? 32.088 -4.570 -35.785 1.00 93.06 286 GLY A CA 1
ATOM 2322 C C . GLY A 1 286 ? 32.918 -3.972 -34.644 1.00 93.06 286 GLY A C 1
ATOM 2323 O O . GLY A 1 286 ? 32.629 -4.248 -33.477 1.00 93.06 286 GLY A O 1
ATOM 2324 N N . GLU A 1 287 ? 33.927 -3.147 -34.932 1.00 95.81 287 GLU A N 1
ATOM 2325 C CA . GLU A 1 287 ? 34.661 -2.396 -33.916 1.00 95.81 287 GLU A CA 1
ATOM 2326 C C . GLU A 1 287 ? 33.874 -1.158 -33.475 1.00 95.81 287 GLU A C 1
ATOM 2328 O O . GLU A 1 287 ? 33.389 -0.374 -34.290 1.00 95.81 287 GLU A O 1
ATOM 2333 N N . ARG A 1 288 ? 33.776 -0.931 -32.160 1.00 95.44 288 ARG A N 1
ATOM 2334 C CA . ARG A 1 288 ? 33.070 0.237 -31.612 1.00 95.44 288 ARG A CA 1
ATOM 2335 C C . ARG A 1 288 ? 33.754 1.540 -32.037 1.00 95.44 288 ARG A C 1
ATOM 2337 O O . ARG A 1 288 ? 34.929 1.757 -31.712 1.00 95.44 288 ARG A O 1
ATOM 2344 N N . LEU A 1 289 ? 32.993 2.420 -32.682 1.00 94.69 289 LEU A N 1
ATOM 2345 C CA . LEU A 1 289 ? 33.397 3.765 -33.088 1.00 94.69 289 LEU A CA 1
ATOM 2346 C C . LEU A 1 289 ? 33.078 4.776 -31.989 1.00 94.69 289 LEU A C 1
ATOM 2348 O O . LEU A 1 289 ? 33.983 5.323 -31.367 1.00 94.69 289 LEU A O 1
ATOM 2352 N N . ALA A 1 290 ? 31.796 4.982 -31.703 1.00 94.50 290 ALA A N 1
ATOM 2353 C CA . ALA A 1 290 ? 31.326 5.980 -30.750 1.00 94.50 290 ALA A CA 1
ATOM 2354 C C . ALA A 1 290 ? 30.062 5.497 -30.040 1.00 94.50 290 ALA A C 1
ATOM 2356 O O . ALA A 1 290 ? 29.387 4.574 -30.497 1.00 94.50 290 ALA A O 1
ATOM 2357 N N . GLY A 1 291 ? 29.723 6.139 -28.928 1.00 94.19 291 GLY A N 1
ATOM 2358 C CA . GLY A 1 291 ? 28.411 5.964 -28.335 1.00 94.19 291 GLY A CA 1
ATOM 2359 C C . GLY A 1 291 ? 28.075 7.035 -27.316 1.00 94.19 291 GLY A C 1
ATOM 2360 O O . GLY A 1 291 ? 28.966 7.691 -26.771 1.00 94.19 291 GLY A O 1
ATOM 2361 N N . VAL A 1 292 ? 26.782 7.211 -27.086 1.00 96.44 292 VAL A N 1
ATOM 2362 C CA . VAL A 1 292 ? 26.240 8.173 -26.134 1.00 96.44 292 VAL A CA 1
ATOM 2363 C C . VAL A 1 292 ? 25.006 7.584 -25.472 1.00 96.44 292 VAL A C 1
ATOM 2365 O O . VAL A 1 292 ? 24.134 7.041 -26.138 1.00 96.44 292 VAL A O 1
ATOM 2368 N N . GLU A 1 293 ? 24.943 7.719 -24.155 1.00 96.62 293 GLU A N 1
ATOM 2369 C CA . GLU A 1 293 ? 23.712 7.522 -23.396 1.00 96.62 293 GLU A CA 1
ATOM 2370 C C . GLU A 1 293 ? 22.982 8.857 -23.301 1.00 96.62 293 GLU A C 1
ATOM 2372 O O . GLU A 1 293 ? 23.620 9.871 -23.021 1.00 96.62 293 GLU A O 1
ATOM 2377 N N . VAL A 1 294 ? 21.683 8.892 -23.538 1.00 96.19 294 VAL A N 1
ATOM 2378 C CA . VAL A 1 294 ? 20.847 10.084 -23.443 1.00 96.19 294 VAL A CA 1
ATOM 2379 C C . VAL A 1 294 ? 19.803 9.825 -22.370 1.00 96.19 294 VAL A C 1
ATOM 2381 O O . VAL A 1 294 ? 19.048 8.858 -22.431 1.00 96.19 294 VAL A O 1
ATOM 2384 N N . ASP A 1 295 ? 19.812 10.687 -21.362 1.00 93.88 295 ASP A N 1
ATOM 2385 C CA . ASP A 1 295 ? 18.912 10.654 -20.221 1.00 93.88 295 ASP A CA 1
ATOM 2386 C C . ASP A 1 295 ? 18.269 12.035 -20.021 1.00 93.88 295 ASP A C 1
ATOM 2388 O O . ASP A 1 295 ? 18.550 13.020 -20.725 1.00 93.88 295 ASP A O 1
ATOM 2392 N N . ARG A 1 296 ? 17.401 12.123 -19.012 1.00 93.00 296 ARG A N 1
ATOM 2393 C CA . ARG A 1 296 ? 16.731 13.369 -18.636 1.00 93.00 296 ARG A CA 1
ATOM 2394 C C . ARG A 1 296 ? 17.721 14.504 -18.358 1.00 93.00 296 ARG A C 1
ATOM 2396 O O . ARG A 1 296 ? 17.465 15.640 -18.764 1.00 93.00 296 ARG A O 1
ATOM 2403 N N . GLU A 1 297 ? 18.831 14.231 -17.675 1.00 92.00 297 GLU A N 1
ATOM 2404 C CA . GLU A 1 297 ? 19.806 15.255 -17.289 1.00 92.00 297 GLU A CA 1
ATOM 2405 C C . GLU A 1 297 ? 20.514 15.845 -18.509 1.00 92.00 297 GLU A C 1
ATOM 2407 O O . GLU A 1 297 ? 20.621 17.069 -18.631 1.00 92.00 297 GLU A O 1
ATOM 2412 N N . LYS A 1 298 ? 20.907 15.004 -19.470 1.00 91.94 298 LYS A N 1
ATOM 2413 C CA . LYS A 1 298 ? 21.500 15.446 -20.738 1.00 91.94 298 LYS A CA 1
ATOM 2414 C C . LYS A 1 298 ? 20.524 16.272 -21.562 1.00 91.94 298 LYS A C 1
ATOM 2416 O O . LYS A 1 298 ? 20.932 17.288 -22.131 1.00 91.94 298 LYS A O 1
ATOM 2421 N N . CYS A 1 299 ? 19.237 15.926 -21.567 1.00 90.38 299 CYS A N 1
ATOM 2422 C CA . CYS A 1 299 ? 18.225 16.758 -22.215 1.00 90.38 299 CYS A CA 1
ATOM 2423 C C . CYS A 1 299 ? 18.016 18.111 -21.529 1.00 90.38 299 CYS A C 1
ATOM 2425 O O . CYS A 1 299 ? 17.832 19.122 -22.214 1.00 90.38 299 CYS A O 1
ATOM 2427 N N . LEU A 1 300 ? 18.082 18.171 -20.197 1.00 88.50 300 LEU A N 1
ATOM 2428 C CA . LEU A 1 300 ? 18.022 19.435 -19.457 1.00 88.50 300 LEU A CA 1
ATOM 2429 C C . LEU A 1 300 ? 19.259 20.302 -19.734 1.00 88.50 300 LEU A C 1
ATOM 2431 O O . LEU A 1 300 ? 19.118 21.483 -20.062 1.00 88.50 300 LEU A O 1
ATOM 2435 N N . ALA A 1 301 ? 20.457 19.717 -19.703 1.00 87.00 301 ALA A N 1
ATOM 2436 C CA . ALA A 1 301 ? 21.703 20.407 -20.027 1.00 87.00 301 ALA A CA 1
ATOM 2437 C C . ALA A 1 301 ? 21.706 20.955 -21.467 1.00 87.00 301 ALA A C 1
ATOM 2439 O O . ALA A 1 301 ? 22.105 22.097 -21.703 1.00 87.00 301 ALA A O 1
ATOM 2440 N N . ALA A 1 302 ? 21.185 20.184 -22.428 1.00 82.19 302 ALA A N 1
ATOM 2441 C CA . ALA A 1 302 ? 21.059 20.594 -23.826 1.00 82.19 302 ALA A CA 1
ATOM 2442 C C . ALA A 1 302 ? 20.030 21.718 -24.060 1.00 82.19 302 ALA A C 1
ATOM 2444 O O . ALA A 1 302 ? 20.090 22.390 -25.091 1.00 82.19 302 ALA A O 1
ATOM 2445 N N . ARG A 1 303 ? 19.073 21.928 -23.143 1.00 80.06 303 ARG A N 1
ATOM 2446 C CA . ARG A 1 303 ? 18.157 23.085 -23.167 1.00 80.06 303 ARG A CA 1
ATOM 2447 C C . ARG A 1 303 ? 18.817 24.331 -22.582 1.00 80.06 303 ARG A C 1
ATOM 2449 O O . ARG A 1 303 ? 18.672 25.407 -23.151 1.00 80.06 303 ARG A O 1
ATOM 2456 N N . LEU A 1 304 ? 19.575 24.183 -21.497 1.00 74.38 304 LEU A N 1
ATOM 2457 C CA . LEU A 1 304 ? 20.265 25.291 -20.826 1.00 74.38 304 LEU A CA 1
ATOM 2458 C C . LEU A 1 304 ? 21.395 25.892 -21.678 1.00 74.38 304 LEU A C 1
ATOM 2460 O O . LEU A 1 304 ? 21.614 27.102 -21.650 1.00 74.38 304 LEU A O 1
ATOM 2464 N N . SER A 1 305 ? 22.057 25.085 -22.508 1.00 66.94 305 SER A N 1
ATOM 2465 C CA . SER A 1 305 ? 23.053 25.564 -23.479 1.00 66.94 305 SER A CA 1
ATOM 2466 C C . SER A 1 305 ? 22.457 26.318 -24.678 1.00 66.94 305 SER A C 1
ATOM 2468 O O . SER A 1 305 ? 23.206 26.896 -25.462 1.00 66.94 305 SER A O 1
ATOM 2470 N N . ARG A 1 306 ? 21.121 26.342 -24.828 1.00 60.53 306 ARG A N 1
ATOM 2471 C CA . ARG A 1 306 ? 20.405 27.109 -25.866 1.00 60.53 306 ARG A CA 1
ATOM 2472 C C . ARG A 1 306 ? 19.912 28.472 -25.394 1.00 60.53 306 ARG A C 1
ATOM 2474 O O . ARG A 1 306 ? 19.337 29.190 -26.207 1.00 60.53 306 ARG A O 1
ATOM 2481 N N . THR A 1 307 ? 20.084 28.826 -24.120 1.00 44.00 307 THR A N 1
ATOM 2482 C CA . THR A 1 307 ? 19.697 30.156 -23.634 1.00 44.00 307 THR A CA 1
ATOM 2483 C C . THR A 1 307 ? 20.634 31.187 -24.270 1.00 44.00 307 THR A C 1
ATOM 2485 O O . THR A 1 307 ? 21.835 31.128 -23.998 1.00 44.00 307 THR A O 1
ATOM 2488 N N . PRO A 1 308 ? 20.150 32.089 -25.142 1.00 41.94 308 PRO A N 1
ATOM 2489 C CA . PRO A 1 308 ? 20.991 33.167 -25.638 1.00 41.94 308 PRO A CA 1
ATOM 2490 C C . PRO A 1 308 ? 21.372 34.068 -24.454 1.00 41.94 308 PRO A C 1
ATOM 2492 O O . PRO A 1 308 ? 20.507 34.419 -23.648 1.00 41.94 308 PRO A O 1
ATOM 2495 N N . MET A 1 309 ? 22.663 34.392 -24.340 1.00 35.88 309 MET A N 1
ATOM 2496 C CA . MET A 1 309 ? 23.107 35.597 -23.630 1.00 35.88 309 MET A CA 1
ATOM 2497 C C . MET A 1 309 ? 22.612 36.835 -24.375 1.00 35.88 309 MET A C 1
ATOM 2499 O O . MET A 1 309 ? 22.620 36.795 -25.628 1.00 35.88 309 MET A O 1
#

Secondary structure (DSSP, 8-state):
-HHHHHHTT-SS-TTHHHHHHHHHHHHHHHHHHHHHHHHHHHSTTHHHHHH-TTSTT--TTHHHHHHHHHHHHHHHHHHHHHHHHHHHTTBTTHHHHHHHHHHHHHHHHHHHHHHHHHHS-----STTHHHHHHHHHHHHHHHHH-HHHHHH--BPPPHHHHHHHHHHHHHHHHHHHHHHHHHHHHHHHHHHHHHHHHHHHHHHHHHTT-SEESSSSEEEEEEEEETTEEEEEEEESS--GGGS-HHHHHHHHHHHHHHHHHH-HHHHHHHHTT-EEEEEEE-TTS-EEEEEEE-HHHHHHHHHTT---

InterPro domains:
  IPR019690 Protein of unknown function DUF2569 [PF10754] (10-154)

Foldseek 3Di:
DVVVVLVVLADQDDCSVVVLVCLVCVLVVLVVVCCVVCVVCVPPCVVVQQPDLVHPNDDFLLVLLNVLLVLVSVLLSVLSVVLNVLSVVLALCNLVSVLVSLVVVLVSVVSVQCSCCVRVVDRPDCPVNVVSVVCSVVSNCCCVPPPSNVSHNDHYDDPVVVVVSVVSVVVSVVSSVVSVVVRVVVVLVSLLVVLLVVLQVVQVVVCVQPQDDPDPFKTWHGWHRDRLEIETEIEGQPDDLVPDPLVVVCVPVVLVVLVVQLVDPVSLVSLVSPHKYKYWYAYNVRHTRDIDIHHNVSSVVNVVVPDDD

Radius of gyration: 33.48 Å; chains: 1; bounding box: 71×47×104 Å

Organism: NCBI:txid1117707

pLDDT: mean 85.29, std 12.7, range [35.88, 98.19]

Sequence (309 aa):
MQKQHKHKLQGISGWLILVAFDVVVAPCWFVVYILSFYSEFFTEGYWTLLTHADSEYYTEGFAVSIVVLLAIGCFRIAAGLYAIYLFFHKKSVFPTLYIAILISIVVLNLGEVWFVQHFLNTDAGLNWLYGSVGSVLIWGLYLTRSKRVQHTFTEPCGRSHMAFWICSLFIVLYSGFSGYFYGINNEQAAQVTALKHTLSEIAGEINRVAPDMLDDEIRFDSVQANDLTLEYRYSLIEYEKKYMDVNKFSSIMIPRIIREDCLNKNIVVLMEQGAVLSHTYFDLNGERLAGVEVDREKCLAARLSRTPM